Protein AF-A0A2S8FM35-F1 (afdb_monomer_lite)

pLDDT: mean 93.09, std 8.08, range [43.19, 98.69]

Sequence (218 aa):
MQDHDAKIELARHAGMADDYYENGFLGCLRPYSGIREENFHAVVESLLTVGVHIASSPTIDRRIVEPIQRITTTTRRWGVEEDGMLVRNGLITPDDRLKLRLWVRILEDMLLDLLAGIKPHEAIHAYCEYVAQFGFGGNAEFIVPLLSSAIDADDVGDRIQGYCAAIARLGSIASPVSGALMQARNRNWHWYEPPERCAAEILGYIDQALIAINKSDP

Structure (mmCIF, N/CA/C/O backbone):
data_AF-A0A2S8FM35-F1
#
_entry.id   AF-A0A2S8FM35-F1
#
loop_
_atom_site.group_PDB
_atom_site.id
_atom_site.type_symbol
_atom_site.label_atom_id
_atom_site.label_alt_id
_atom_site.label_comp_id
_atom_site.label_asym_id
_atom_site.label_entity_id
_atom_site.label_seq_id
_atom_site.pdbx_PDB_ins_code
_atom_site.Cartn_x
_atom_site.Cartn_y
_atom_site.Cartn_z
_atom_site.occupancy
_atom_site.B_iso_or_equiv
_atom_site.auth_seq_id
_atom_site.auth_comp_id
_atom_site.auth_asym_id
_atom_site.auth_atom_id
_atom_site.pdbx_PDB_model_num
ATOM 1 N N . MET A 1 1 ? 11.816 4.122 8.390 1.00 79.62 1 MET A N 1
ATOM 2 C CA . MET A 1 1 ? 11.342 3.522 9.658 1.00 79.62 1 MET A CA 1
ATOM 3 C C . MET A 1 1 ? 12.115 2.234 9.960 1.00 79.62 1 MET A C 1
ATOM 5 O O . MET A 1 1 ? 12.483 1.552 9.010 1.00 79.62 1 MET A O 1
ATOM 9 N N . GLN A 1 2 ? 12.411 1.907 11.227 1.00 86.19 2 GLN A N 1
ATOM 10 C CA . GLN A 1 2 ? 12.996 0.604 11.610 1.00 86.19 2 GLN A CA 1
ATOM 11 C C . GLN A 1 2 ? 11.897 -0.416 11.976 1.00 86.19 2 GLN A C 1
ATOM 13 O O . GLN A 1 2 ? 10.776 -0.024 12.283 1.00 86.19 2 GLN A O 1
ATOM 18 N N . ASP A 1 3 ? 12.207 -1.721 11.984 1.00 90.06 3 ASP A N 1
ATOM 19 C CA . ASP A 1 3 ? 11.236 -2.798 12.283 1.00 90.06 3 ASP A CA 1
ATOM 20 C C . ASP A 1 3 ? 10.522 -2.619 13.638 1.00 90.06 3 ASP A C 1
ATOM 22 O O . ASP A 1 3 ? 9.309 -2.808 13.734 1.00 90.06 3 ASP A O 1
ATOM 26 N N . HIS A 1 4 ? 11.255 -2.212 14.682 1.00 91.19 4 HIS A N 1
ATOM 27 C CA . HIS A 1 4 ? 10.668 -1.959 16.000 1.00 91.19 4 HIS A CA 1
ATOM 28 C C . HIS A 1 4 ? 9.647 -0.815 15.961 1.00 91.19 4 HIS A C 1
ATOM 30 O O . HIS A 1 4 ? 8.533 -0.974 16.463 1.00 91.19 4 HIS A O 1
ATOM 36 N N . ASP A 1 5 ? 10.006 0.292 15.312 1.00 93.56 5 ASP A N 1
ATOM 37 C CA . ASP A 1 5 ? 9.142 1.465 15.169 1.00 93.56 5 ASP A CA 1
ATOM 38 C C . ASP A 1 5 ? 7.894 1.123 14.347 1.00 93.56 5 ASP A C 1
ATOM 40 O O . ASP A 1 5 ? 6.784 1.477 14.727 1.00 93.56 5 ASP A O 1
ATOM 44 N N . ALA A 1 6 ? 8.044 0.337 13.276 1.00 95.81 6 ALA A N 1
ATOM 45 C CA . ALA A 1 6 ? 6.928 -0.085 12.435 1.00 95.81 6 ALA A CA 1
ATOM 46 C C . ALA A 1 6 ? 5.898 -0.938 13.189 1.00 95.81 6 ALA A C 1
ATOM 48 O O . ALA A 1 6 ? 4.693 -0.774 12.998 1.00 95.81 6 ALA A O 1
ATOM 49 N N . LYS A 1 7 ? 6.340 -1.814 14.100 1.00 95.94 7 LYS A N 1
ATOM 50 C CA . LYS A 1 7 ? 5.426 -2.569 14.977 1.00 95.94 7 LYS A CA 1
ATOM 51 C C . LYS A 1 7 ? 4.641 -1.645 15.908 1.00 95.94 7 LYS A C 1
ATOM 53 O O . LYS A 1 7 ? 3.455 -1.881 16.137 1.00 95.94 7 LYS A O 1
ATOM 58 N N . ILE A 1 8 ? 5.295 -0.612 16.440 1.00 95.88 8 ILE A N 1
ATOM 59 C CA . ILE A 1 8 ? 4.649 0.390 17.296 1.00 95.88 8 ILE A CA 1
ATOM 60 C C . ILE A 1 8 ? 3.618 1.182 16.489 1.00 95.88 8 ILE A C 1
ATOM 62 O O . ILE A 1 8 ? 2.475 1.292 16.927 1.00 95.88 8 ILE A O 1
ATOM 66 N N . GLU A 1 9 ? 3.968 1.660 15.294 1.00 96.56 9 GLU A N 1
ATOM 67 C CA . GLU A 1 9 ? 3.046 2.409 14.431 1.00 96.56 9 GLU A CA 1
ATOM 68 C C . GLU A 1 9 ? 1.814 1.582 14.036 1.00 96.56 9 GLU A C 1
ATOM 70 O O . GLU A 1 9 ? 0.680 2.060 14.154 1.00 96.56 9 GLU A O 1
ATOM 75 N N . LEU A 1 10 ? 1.991 0.301 13.687 1.00 97.06 10 LEU A N 1
ATOM 76 C CA . LEU A 1 10 ? 0.866 -0.612 13.462 1.00 97.06 10 LEU A CA 1
ATOM 77 C C . LEU A 1 10 ? -0.036 -0.721 14.698 1.00 97.06 10 LEU A C 1
ATOM 79 O O . LEU A 1 10 ? -1.261 -0.622 14.586 1.00 97.06 10 LEU A O 1
ATOM 83 N N . ALA A 1 11 ? 0.548 -0.897 15.887 1.00 97.25 11 ALA A N 1
ATOM 84 C CA . ALA A 1 11 ? -0.208 -0.991 17.133 1.00 97.25 11 ALA A CA 1
ATOM 85 C C . ALA A 1 11 ? -0.964 0.311 17.464 1.00 97.25 11 ALA A C 1
ATOM 87 O O . ALA A 1 11 ? -2.114 0.253 17.915 1.00 97.25 11 ALA A O 1
ATOM 88 N N . ARG A 1 12 ? -0.371 1.482 17.196 1.00 96.88 12 ARG A N 1
ATOM 89 C CA . ARG A 1 12 ? -1.023 2.791 17.365 1.00 96.88 12 ARG A CA 1
ATOM 90 C C . ARG A 1 12 ? -2.212 2.951 16.420 1.00 96.88 12 ARG A C 1
ATOM 92 O O . ARG A 1 12 ? -3.296 3.322 16.871 1.00 96.88 12 ARG A O 1
ATOM 99 N N . HIS A 1 13 ? -2.069 2.603 15.140 1.00 97.56 13 HIS A N 1
ATOM 100 C CA . HIS A 1 13 ? -3.175 2.643 14.174 1.00 97.56 13 HIS A CA 1
ATOM 101 C C . HIS A 1 13 ? -4.282 1.617 14.459 1.00 97.56 13 HIS A C 1
ATOM 103 O O . HIS A 1 13 ? -5.449 1.883 14.160 1.00 97.56 13 HIS A O 1
ATOM 109 N N . ALA A 1 14 ? -3.939 0.485 15.078 1.00 97.19 14 ALA A N 1
ATOM 110 C CA . ALA A 1 14 ? -4.881 -0.545 15.507 1.00 97.19 14 ALA A CA 1
ATOM 111 C C . ALA A 1 14 ? -5.596 -0.233 16.840 1.00 97.19 14 ALA A C 1
ATOM 113 O O . ALA A 1 14 ? -6.446 -1.016 17.279 1.00 97.19 14 ALA A O 1
ATOM 114 N N . GLY A 1 15 ? -5.271 0.878 17.515 1.00 94.75 15 GLY A N 1
ATOM 115 C CA . GLY A 1 15 ? -5.832 1.195 18.834 1.00 94.75 15 GLY A CA 1
ATOM 116 C C . GLY A 1 15 ? -5.424 0.186 19.915 1.00 94.75 15 GLY A C 1
ATOM 117 O O . GLY A 1 15 ? -6.230 -0.1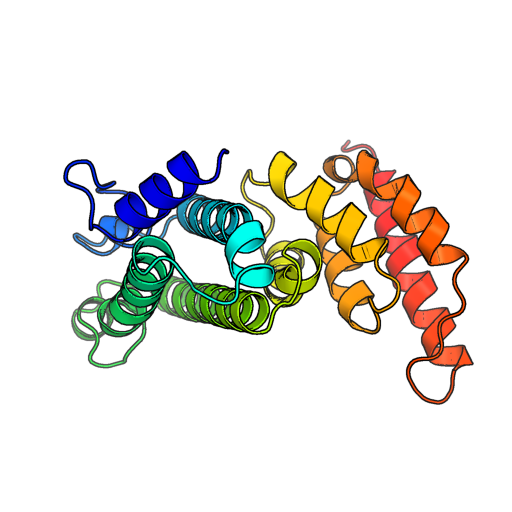60 20.782 1.00 94.75 15 GLY A O 1
ATOM 118 N N . MET A 1 16 ? -4.222 -0.382 19.791 1.00 93.31 16 MET A N 1
ATOM 119 C CA . MET A 1 16 ? -3.655 -1.378 20.707 1.00 93.31 16 MET A CA 1
ATOM 120 C C . MET A 1 16 ? -2.633 -0.792 21.679 1.00 93.31 16 MET A C 1
ATOM 122 O O . MET A 1 16 ? -2.360 -1.419 22.698 1.00 93.31 16 MET A O 1
ATOM 126 N N . ALA A 1 17 ? -2.055 0.361 21.350 1.00 87.06 17 ALA A N 1
ATOM 127 C CA . ALA A 1 17 ? -1.087 1.043 22.193 1.00 87.06 17 ALA A CA 1
ATOM 128 C C . ALA A 1 17 ? -1.782 1.991 23.184 1.00 87.06 17 ALA A C 1
ATOM 130 O O . ALA A 1 17 ? -2.841 2.543 22.877 1.00 87.06 17 ALA A O 1
ATOM 131 N N . ASP A 1 18 ? -1.168 2.208 24.350 1.00 83.19 18 ASP A N 1
ATOM 132 C CA . ASP A 1 18 ? -1.653 3.189 25.334 1.00 83.19 18 ASP A CA 1
ATOM 133 C C . ASP A 1 18 ? -1.631 4.618 24.758 1.00 83.19 18 ASP A C 1
ATOM 135 O O . ASP A 1 18 ? -2.476 5.444 25.092 1.00 83.19 18 ASP A O 1
ATOM 139 N N . ASP A 1 19 ? -0.700 4.884 23.839 1.00 87.81 19 ASP A N 1
ATOM 140 C CA . ASP A 1 19 ? -0.536 6.123 23.080 1.00 87.81 19 ASP A CA 1
ATOM 141 C C . ASP A 1 19 ? -1.068 6.001 21.638 1.00 87.81 19 ASP A C 1
ATOM 143 O O . ASP A 1 19 ? -0.464 6.496 20.684 1.00 87.81 19 ASP A O 1
ATOM 147 N N . TYR A 1 20 ? -2.198 5.309 21.456 1.00 89.62 20 TYR A N 1
ATOM 148 C CA . TYR A 1 20 ? -2.829 5.191 20.142 1.00 89.62 20 TYR A CA 1
ATOM 149 C C . TYR A 1 20 ? -3.220 6.554 19.556 1.00 89.62 20 TYR A C 1
ATOM 151 O O . TYR A 1 20 ? -3.529 7.516 20.261 1.00 89.62 20 TYR A O 1
ATOM 159 N N . TYR A 1 21 ? -3.280 6.621 18.228 1.00 88.38 21 TYR A N 1
ATOM 160 C CA . TYR A 1 21 ? -3.724 7.830 17.551 1.00 88.38 21 TYR A CA 1
ATOM 161 C C . TYR A 1 21 ? -5.249 7.901 17.535 1.00 88.38 21 TYR A C 1
ATOM 163 O O . TYR A 1 21 ? -5.900 7.154 16.801 1.00 88.38 21 TYR A O 1
ATOM 171 N N . GLU A 1 22 ? -5.819 8.867 18.256 1.00 88.31 22 GLU A N 1
ATOM 172 C CA . GLU A 1 22 ? -7.250 9.203 18.163 1.00 88.31 22 GLU A CA 1
ATOM 173 C C . GLU A 1 22 ? -7.668 9.539 16.728 1.00 88.31 22 GLU A C 1
ATOM 175 O O . GLU A 1 22 ? -8.786 9.262 16.319 1.00 88.31 22 GLU A O 1
ATOM 180 N N . ASN A 1 23 ? -6.745 10.081 15.933 1.00 89.56 23 ASN A N 1
ATOM 181 C CA . ASN A 1 23 ? -6.947 10.356 14.514 1.00 89.56 23 ASN A CA 1
ATOM 182 C C . ASN A 1 23 ? -6.237 9.349 13.601 1.00 89.56 23 ASN A C 1
ATOM 184 O O . ASN A 1 23 ? -6.065 9.653 12.427 1.00 89.56 23 ASN A O 1
ATOM 188 N N . GLY A 1 24 ? -5.802 8.191 14.113 1.00 94.25 24 GLY A N 1
ATOM 189 C CA . GLY A 1 24 ? -5.174 7.120 13.330 1.00 94.25 24 GLY A CA 1
ATOM 190 C C . GLY A 1 24 ? -6.180 6.322 12.501 1.00 94.25 24 GLY A C 1
ATOM 191 O O . GLY A 1 24 ? -7.370 6.632 12.503 1.00 94.25 24 GLY A O 1
ATOM 192 N N . PHE A 1 25 ? -5.724 5.256 11.831 1.00 97.50 25 PHE A N 1
ATOM 193 C CA . PHE A 1 25 ? -6.569 4.451 10.944 1.00 97.50 25 PHE A CA 1
ATOM 194 C C . PHE A 1 25 ? -7.879 3.996 11.606 1.00 97.50 25 PHE A C 1
ATOM 196 O O . PHE A 1 25 ? -8.951 4.319 11.103 1.00 97.50 25 PHE A O 1
ATOM 203 N N . LEU A 1 26 ? -7.824 3.313 12.760 1.00 97.25 26 LEU A N 1
ATOM 204 C CA . LEU A 1 26 ? -9.041 2.986 13.517 1.00 97.25 26 LEU A CA 1
ATOM 205 C C . LEU A 1 26 ? -9.538 4.133 14.400 1.00 97.25 26 LEU A C 1
ATOM 207 O O . LEU A 1 26 ? -10.738 4.212 14.657 1.00 97.25 26 LEU A O 1
ATOM 211 N N . GLY A 1 27 ? -8.646 5.015 14.856 1.00 95.44 27 GLY A N 1
ATOM 212 C CA . GLY A 1 27 ? -9.012 6.149 15.708 1.00 95.44 27 GLY A CA 1
ATOM 213 C C . GLY A 1 27 ? -10.053 7.057 15.053 1.00 95.44 27 GLY A C 1
ATOM 214 O O . GLY A 1 27 ? -11.092 7.333 15.647 1.00 95.44 27 GLY A O 1
ATOM 215 N N . CYS A 1 28 ? -9.852 7.406 13.777 1.00 95.25 28 CYS A N 1
ATOM 216 C CA . CYS A 1 28 ? -10.776 8.258 13.020 1.00 95.25 28 CYS A CA 1
ATOM 217 C C . CYS A 1 28 ? -12.158 7.624 12.770 1.00 95.25 28 CYS A C 1
ATOM 219 O O . CYS A 1 28 ? -13.077 8.300 12.306 1.00 95.25 28 CYS A O 1
ATOM 221 N N . LEU A 1 29 ? -12.327 6.334 13.088 1.00 96.12 29 LEU A N 1
ATOM 222 C CA . LEU A 1 29 ? -13.607 5.631 13.029 1.00 96.12 29 LEU A CA 1
ATOM 223 C C . LEU A 1 29 ? -14.379 5.694 14.358 1.00 96.12 29 LEU A C 1
ATOM 225 O O . LEU A 1 29 ? -15.552 5.311 14.384 1.00 96.12 29 LEU A O 1
ATOM 229 N N . ARG A 1 30 ? -13.767 6.155 15.464 1.00 88.75 30 ARG A N 1
ATOM 230 C CA . ARG A 1 30 ? -14.430 6.238 16.775 1.00 88.75 30 ARG A CA 1
ATOM 231 C C . ARG A 1 30 ? -13.866 7.352 17.693 1.00 88.75 30 ARG A C 1
ATOM 233 O O . ARG A 1 30 ? -12.907 7.097 18.416 1.00 88.75 30 ARG A O 1
ATOM 240 N N . PRO A 1 31 ? -14.557 8.508 17.806 1.00 91.44 31 PRO A N 1
ATOM 241 C CA . PRO A 1 31 ? -15.748 8.887 17.040 1.00 91.44 31 PRO A CA 1
ATOM 242 C C . PRO A 1 31 ? -15.417 9.058 15.554 1.00 91.44 31 PRO A C 1
ATOM 244 O O . PRO A 1 31 ? -14.288 9.385 15.203 1.00 91.44 31 PRO A O 1
ATOM 247 N N . TYR A 1 32 ? -16.403 8.833 14.684 1.00 95.94 32 TYR A N 1
ATOM 248 C CA . TYR A 1 32 ? -16.200 9.029 13.251 1.00 95.94 32 TYR A CA 1
ATOM 249 C C . TYR A 1 32 ? -15.925 10.503 12.942 1.00 95.94 32 TYR A C 1
ATOM 251 O O . TYR A 1 32 ? -16.756 11.360 13.246 1.00 95.94 32 TYR A O 1
ATOM 259 N N . SER A 1 33 ? -14.773 10.785 12.335 1.00 93.56 33 SER A N 1
ATOM 260 C CA . SER A 1 33 ? -14.331 12.141 11.978 1.00 93.56 33 SER A CA 1
ATOM 261 C C . SER A 1 33 ? -13.911 12.276 10.509 1.00 93.56 33 SER A C 1
ATOM 263 O O . SER A 1 33 ? -13.303 13.275 10.128 1.00 93.56 33 SER A O 1
ATOM 265 N N . GLY A 1 34 ? -14.277 11.293 9.680 1.00 95.50 34 GLY A N 1
ATOM 266 C CA . GLY A 1 34 ? -13.805 11.159 8.304 1.00 95.50 34 GLY A CA 1
ATOM 267 C C . GLY A 1 34 ? -12.540 10.308 8.223 1.00 95.50 34 GLY A C 1
ATOM 268 O O . GLY A 1 34 ? -11.686 10.341 9.111 1.00 95.50 34 GLY A O 1
ATOM 269 N N . ILE A 1 35 ? -12.422 9.521 7.155 1.00 96.94 35 ILE A N 1
ATOM 270 C CA . ILE A 1 35 ? -11.225 8.709 6.927 1.00 96.94 35 ILE A CA 1
ATOM 271 C C . ILE A 1 35 ? -10.067 9.601 6.477 1.00 96.94 3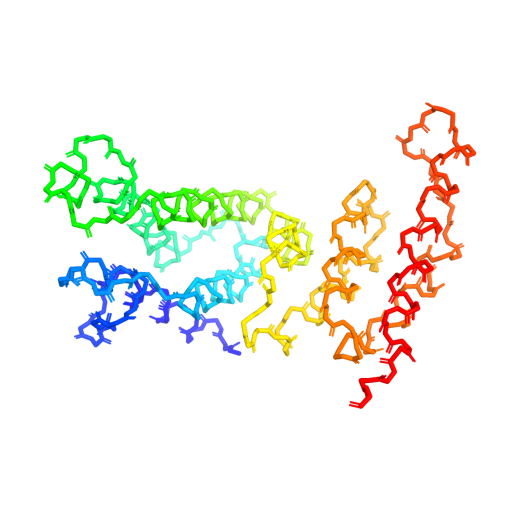5 ILE A C 1
ATOM 273 O O . ILE A 1 35 ? -10.263 10.569 5.743 1.00 96.94 35 ILE A O 1
ATOM 277 N N . ARG A 1 36 ? -8.850 9.267 6.907 1.00 96.00 36 ARG A N 1
ATOM 278 C CA . ARG A 1 36 ? -7.640 10.011 6.541 1.00 96.00 36 ARG A CA 1
ATOM 279 C C . ARG A 1 36 ? -6.707 9.120 5.756 1.00 96.00 36 ARG A C 1
ATOM 281 O O . ARG A 1 36 ? -6.261 8.088 6.253 1.00 96.00 36 ARG A O 1
ATOM 288 N N . GLU A 1 37 ? -6.430 9.532 4.531 1.00 96.44 37 GLU A N 1
ATOM 289 C CA . GLU A 1 37 ? -5.617 8.761 3.602 1.00 96.44 37 GLU A CA 1
ATOM 290 C C . GLU A 1 37 ? -4.158 8.651 4.064 1.00 96.44 37 GLU A C 1
ATOM 292 O O . GLU A 1 37 ? -3.547 7.598 3.891 1.00 96.44 37 GLU A O 1
ATOM 297 N N . GLU A 1 38 ? -3.620 9.665 4.751 1.00 96.38 38 GLU A N 1
ATOM 298 C CA . GLU A 1 38 ? -2.266 9.589 5.322 1.00 96.38 38 GLU A CA 1
ATOM 299 C C . GLU A 1 38 ? -2.092 8.383 6.261 1.00 96.38 38 GLU A C 1
ATOM 301 O O . GLU A 1 38 ? -1.044 7.741 6.255 1.00 96.38 38 GLU A O 1
ATOM 306 N N . ASN A 1 39 ? -3.133 8.016 7.019 1.00 97.19 39 ASN A N 1
ATOM 307 C CA . ASN A 1 39 ? -3.080 6.848 7.899 1.00 97.19 39 ASN A CA 1
ATOM 308 C C . ASN A 1 39 ? -3.044 5.532 7.123 1.00 97.19 39 ASN A C 1
ATOM 310 O O . ASN A 1 39 ? -2.446 4.570 7.590 1.00 97.19 39 ASN A O 1
ATOM 314 N N . PHE A 1 40 ? -3.715 5.452 5.971 1.00 98.31 40 PHE A N 1
ATOM 315 C CA . PHE A 1 40 ? -3.645 4.264 5.122 1.00 98.31 40 PHE A CA 1
ATOM 316 C C . PHE A 1 40 ? -2.219 4.072 4.603 1.00 98.31 40 PHE A C 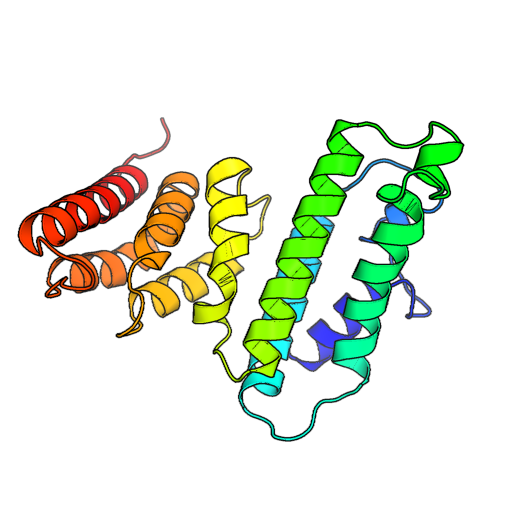1
ATOM 318 O O . PHE A 1 40 ? -1.655 2.987 4.747 1.00 98.31 40 PHE A O 1
ATOM 325 N N . HIS A 1 41 ? -1.616 5.148 4.094 1.00 97.81 41 HIS A N 1
ATOM 326 C CA . HIS A 1 41 ? -0.233 5.153 3.622 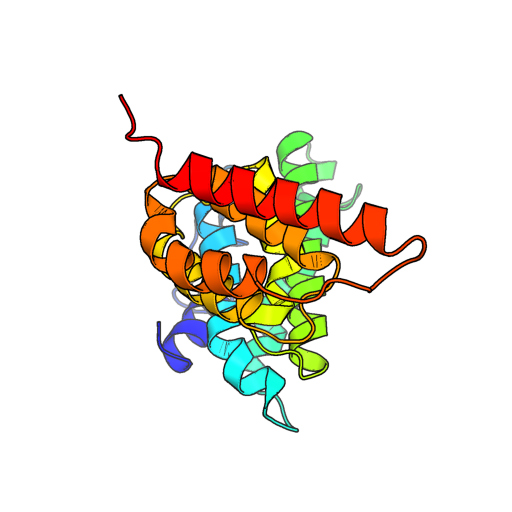1.00 97.81 41 HIS A CA 1
ATOM 327 C C . HIS A 1 41 ? 0.762 4.785 4.728 1.00 97.81 41 HIS A C 1
ATOM 329 O O . HIS A 1 41 ? 1.653 3.973 4.488 1.00 97.81 41 HIS A O 1
ATOM 335 N N . ALA A 1 42 ? 0.567 5.302 5.945 1.00 97.25 42 ALA A N 1
ATOM 336 C CA . ALA A 1 42 ? 1.389 4.959 7.104 1.00 97.25 42 ALA A CA 1
ATOM 337 C C . ALA A 1 42 ? 1.269 3.473 7.489 1.00 97.25 42 ALA A C 1
ATOM 339 O O . ALA A 1 42 ? 2.279 2.811 7.708 1.00 97.25 42 ALA A O 1
ATOM 340 N N . VAL A 1 43 ? 0.055 2.903 7.496 1.00 98.19 43 VAL A N 1
ATOM 341 C CA . VAL A 1 43 ? -0.137 1.463 7.756 1.00 98.19 43 VAL A CA 1
ATOM 342 C C . VAL A 1 43 ? 0.540 0.610 6.679 1.00 98.19 43 VAL A C 1
ATOM 344 O O . VAL A 1 43 ? 1.185 -0.384 7.013 1.00 98.19 43 VAL A O 1
ATOM 347 N N . VAL A 1 44 ? 0.433 1.000 5.404 1.00 98.31 44 VAL A N 1
ATOM 348 C CA . VAL A 1 44 ? 1.129 0.342 4.285 1.00 98.31 44 VAL A CA 1
ATOM 349 C C . VAL A 1 44 ? 2.648 0.395 4.472 1.00 98.31 44 VAL A C 1
ATOM 351 O O . VAL A 1 44 ? 3.316 -0.634 4.346 1.00 98.31 44 VAL A O 1
ATOM 354 N N . GLU A 1 45 ? 3.193 1.561 4.830 1.00 97.56 45 GLU A N 1
ATOM 355 C CA . GLU A 1 45 ? 4.618 1.738 5.120 1.00 97.56 45 GLU A CA 1
ATOM 356 C C . GLU A 1 45 ? 5.080 0.816 6.255 1.00 97.56 45 GLU A C 1
ATOM 358 O O . GLU A 1 45 ? 6.082 0.099 6.130 1.00 97.56 45 GLU A O 1
ATOM 363 N N . SER A 1 46 ? 4.332 0.792 7.361 1.00 97.62 46 SER A N 1
ATOM 364 C CA . SER A 1 46 ? 4.669 -0.031 8.519 1.00 97.62 46 SER A CA 1
ATOM 365 C C . SER A 1 46 ? 4.593 -1.520 8.201 1.00 97.62 46 SER A C 1
ATOM 367 O O . SER A 1 46 ? 5.519 -2.250 8.553 1.00 97.62 46 SER A O 1
ATOM 369 N N . LEU A 1 47 ? 3.552 -1.966 7.487 1.00 98.06 47 LEU A N 1
ATOM 370 C CA . LEU A 1 47 ? 3.392 -3.358 7.058 1.00 98.06 47 LEU A CA 1
ATOM 371 C C . LEU A 1 47 ? 4.563 -3.820 6.186 1.00 98.06 47 LEU A C 1
ATOM 373 O O . LEU A 1 47 ? 5.133 -4.879 6.428 1.00 98.06 47 LEU A O 1
ATOM 377 N N . LEU A 1 48 ? 4.958 -3.028 5.193 1.00 97.44 48 LEU A N 1
ATOM 378 C CA . LEU A 1 48 ? 6.056 -3.388 4.294 1.00 97.44 48 LEU A CA 1
ATOM 379 C C . LEU A 1 48 ? 7.423 -3.341 4.987 1.00 97.44 48 LEU A C 1
ATOM 381 O O . LEU A 1 48 ? 8.286 -4.167 4.688 1.00 97.44 48 LEU A O 1
ATOM 385 N N . THR A 1 49 ? 7.603 -2.436 5.954 1.00 96.81 49 THR A N 1
ATOM 386 C CA . THR A 1 49 ? 8.823 -2.365 6.772 1.00 96.81 49 THR A CA 1
ATOM 387 C C . THR A 1 49 ? 9.018 -3.638 7.597 1.00 96.81 49 THR A C 1
ATOM 389 O O . THR A 1 49 ? 10.094 -4.235 7.555 1.00 96.81 49 THR A O 1
ATOM 392 N N . VAL A 1 50 ? 7.980 -4.108 8.299 1.00 96.69 50 VAL A N 1
ATOM 393 C CA . VAL A 1 50 ? 8.042 -5.396 9.023 1.00 96.69 50 VAL A CA 1
ATOM 394 C C . VAL A 1 50 ? 7.982 -6.597 8.072 1.00 96.69 50 VAL A C 1
ATOM 396 O O . VAL A 1 50 ? 8.447 -7.687 8.407 1.00 96.69 50 VAL A O 1
ATOM 399 N N . GLY A 1 51 ? 7.450 -6.398 6.864 1.00 95.38 51 GLY A N 1
ATOM 400 C CA . GLY A 1 51 ? 7.293 -7.407 5.823 1.00 95.38 51 GLY A CA 1
ATOM 401 C C . GLY A 1 51 ? 8.599 -8.067 5.395 1.00 95.38 51 GLY A C 1
ATOM 402 O O . GLY A 1 51 ? 8.597 -9.252 5.074 1.00 95.38 51 GLY A O 1
ATOM 403 N N . VAL A 1 52 ? 9.732 -7.359 5.481 1.00 92.81 52 VAL A N 1
ATOM 404 C CA . VAL A 1 52 ? 11.068 -7.943 5.244 1.00 92.81 52 VAL A CA 1
ATOM 405 C C . VAL A 1 52 ? 11.304 -9.152 6.157 1.00 92.81 52 VAL A C 1
ATOM 407 O O . VAL A 1 52 ? 11.808 -10.187 5.716 1.00 92.81 52 VAL A O 1
ATOM 410 N N . HIS A 1 53 ? 10.920 -9.036 7.431 1.00 93.12 53 HIS A N 1
ATOM 411 C CA . HIS A 1 53 ? 11.049 -10.120 8.398 1.00 93.12 53 HIS A CA 1
ATOM 412 C C . HIS A 1 53 ? 9.977 -11.196 8.201 1.00 93.12 53 HIS A C 1
ATOM 414 O O . HIS A 1 53 ? 10.304 -12.376 8.285 1.00 93.12 53 HIS A O 1
ATOM 420 N N . ILE A 1 54 ? 8.729 -10.809 7.895 1.00 94.44 54 ILE A N 1
ATOM 421 C CA . ILE A 1 54 ? 7.644 -11.768 7.616 1.00 94.44 54 ILE A CA 1
ATOM 422 C C . ILE A 1 54 ? 8.047 -12.706 6.470 1.00 94.44 54 ILE A C 1
ATOM 424 O O . ILE A 1 54 ? 8.004 -13.919 6.638 1.00 94.44 54 ILE A O 1
ATOM 428 N N . ALA A 1 55 ? 8.500 -12.149 5.344 1.00 94.69 55 ALA A N 1
ATOM 429 C CA . ALA A 1 55 ? 8.773 -12.910 4.127 1.00 94.69 55 ALA A CA 1
ATOM 430 C C . ALA A 1 55 ? 9.983 -13.855 4.232 1.00 94.69 55 ALA A C 1
ATOM 432 O O . ALA A 1 55 ? 10.109 -14.798 3.456 1.00 94.69 55 ALA A O 1
ATOM 433 N N . SER A 1 56 ? 10.897 -13.604 5.173 1.00 93.25 56 SER A N 1
ATOM 434 C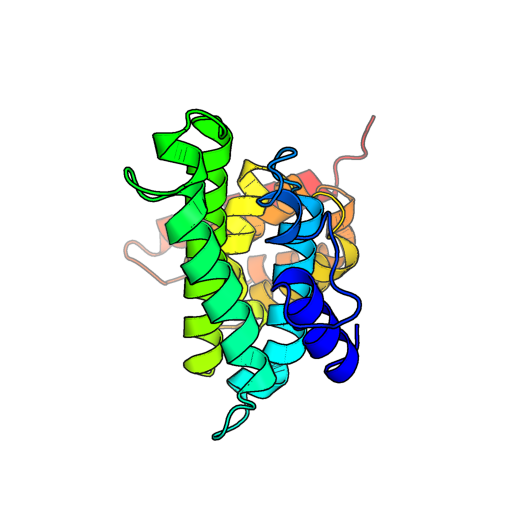 CA . SER A 1 56 ? 12.148 -14.362 5.313 1.00 93.25 56 SER A CA 1
ATOM 435 C C . SER A 1 56 ? 12.171 -15.319 6.507 1.00 93.25 56 SER A C 1
ATOM 437 O O . SER A 1 56 ? 13.102 -16.120 6.626 1.00 93.25 56 SER A O 1
ATOM 439 N N . SER A 1 57 ? 11.175 -15.254 7.394 1.00 92.69 57 SER A N 1
ATOM 440 C CA . SER A 1 57 ? 11.159 -16.007 8.647 1.00 92.69 57 SER A CA 1
ATOM 441 C C . SER A 1 57 ? 10.123 -17.138 8.634 1.00 92.69 57 SER A C 1
ATOM 443 O O . SER A 1 57 ? 8.974 -16.916 8.262 1.00 92.69 57 SER A O 1
ATOM 445 N N . PRO A 1 58 ? 10.465 -18.347 9.122 1.00 89.75 58 PRO A N 1
ATOM 446 C CA . PRO A 1 58 ? 9.502 -19.443 9.271 1.00 89.75 58 PRO A CA 1
ATOM 447 C C . PRO A 1 58 ? 8.515 -19.223 10.429 1.00 89.75 58 PRO A C 1
ATOM 449 O O . PRO A 1 58 ? 7.525 -19.943 10.549 1.00 89.75 58 PRO A O 1
ATOM 452 N N . THR A 1 59 ? 8.799 -18.271 11.321 1.00 92.62 59 THR A N 1
ATOM 453 C CA . THR A 1 59 ? 7.933 -17.894 12.442 1.00 92.62 59 THR A CA 1
ATOM 454 C C . THR A 1 59 ? 7.662 -16.400 12.418 1.00 92.62 59 THR A C 1
ATOM 456 O O . THR A 1 59 ? 8.502 -15.605 11.998 1.00 92.62 59 THR A O 1
ATOM 459 N N . ILE A 1 60 ? 6.478 -16.012 12.887 1.00 91.81 60 ILE A N 1
ATOM 460 C CA . ILE A 1 60 ? 6.010 -14.632 12.785 1.00 91.81 60 ILE A CA 1
ATOM 461 C C . ILE A 1 60 ? 5.644 -14.123 14.168 1.00 91.81 60 ILE A C 1
ATOM 463 O O . ILE A 1 60 ? 4.915 -14.770 14.923 1.00 91.81 60 ILE A O 1
ATOM 467 N N . ASP A 1 61 ? 6.149 -12.936 14.497 1.00 91.19 61 ASP A N 1
ATOM 468 C CA . ASP A 1 61 ? 5.762 -12.236 15.712 1.00 91.19 61 ASP A CA 1
ATOM 469 C C . ASP A 1 61 ? 4.276 -11.864 15.639 1.00 91.19 61 ASP A C 1
ATOM 471 O O . ASP A 1 61 ? 3.850 -11.085 14.782 1.00 91.19 61 ASP A O 1
ATOM 475 N N . ARG A 1 62 ? 3.479 -12.384 16.579 1.00 93.75 62 ARG A N 1
ATOM 476 C CA . ARG A 1 62 ? 2.048 -12.062 16.688 1.00 93.75 62 ARG A CA 1
ATOM 477 C C . ARG A 1 62 ? 1.778 -10.557 16.749 1.00 93.75 62 ARG A C 1
ATOM 479 O O . ARG A 1 62 ? 0.730 -10.123 16.288 1.00 93.75 62 ARG A O 1
ATOM 486 N N . ARG A 1 63 ? 2.727 -9.764 17.266 1.00 92.50 63 ARG A N 1
ATOM 487 C CA . ARG A 1 63 ? 2.631 -8.299 17.361 1.00 92.50 63 ARG A CA 1
ATOM 488 C C . ARG A 1 63 ? 2.655 -7.601 15.999 1.00 92.50 63 ARG A C 1
ATOM 490 O O . ARG A 1 63 ? 2.429 -6.403 15.955 1.00 92.50 63 ARG A O 1
ATOM 497 N N . ILE A 1 64 ? 2.925 -8.326 14.914 1.00 91.38 64 ILE A N 1
ATOM 498 C CA . ILE A 1 64 ? 2.799 -7.833 13.538 1.00 91.38 64 ILE A CA 1
ATOM 499 C C . ILE A 1 64 ? 1.414 -8.168 12.971 1.00 91.38 64 ILE A C 1
ATOM 501 O O . ILE A 1 64 ? 0.721 -7.297 12.451 1.00 91.38 64 ILE A O 1
ATOM 505 N N . VAL A 1 65 ? 0.997 -9.431 13.095 1.00 94.50 65 VAL A N 1
ATOM 506 C CA . VAL A 1 65 ? -0.245 -9.933 12.483 1.00 94.50 65 VAL A CA 1
ATOM 507 C C . VAL A 1 65 ? -1.484 -9.411 13.210 1.00 94.50 65 VAL A C 1
ATOM 509 O O . VAL A 1 65 ? -2.470 -9.052 12.571 1.00 94.50 65 VAL A O 1
ATOM 512 N N . GLU A 1 66 ? -1.445 -9.340 14.542 1.00 96.88 66 GLU A N 1
ATOM 513 C CA . GLU A 1 66 ? -2.588 -8.920 15.356 1.00 96.88 66 GLU A CA 1
ATOM 514 C C . GLU A 1 66 ? -3.045 -7.480 15.044 1.00 96.88 66 GLU A C 1
ATOM 516 O O . GLU A 1 66 ? -4.243 -7.308 14.799 1.00 96.88 66 GLU A O 1
ATOM 521 N N . PRO A 1 67 ? -2.163 -6.458 14.963 1.00 97.50 67 PRO A N 1
ATOM 522 C CA . PRO A 1 67 ? -2.570 -5.117 14.549 1.00 97.50 67 PRO A CA 1
ATOM 523 C C . PRO A 1 67 ? -3.236 -5.058 13.174 1.00 97.50 67 PRO A C 1
ATOM 525 O O . PRO A 1 67 ? -4.285 -4.429 13.046 1.00 97.50 67 PRO A O 1
ATOM 528 N N . ILE A 1 68 ? -2.681 -5.737 12.162 1.00 97.81 68 ILE A N 1
ATOM 529 C CA . ILE A 1 68 ? -3.261 -5.747 10.810 1.00 97.81 68 ILE A CA 1
ATOM 530 C C . ILE A 1 68 ? -4.632 -6.416 10.828 1.00 97.81 68 ILE A C 1
ATOM 532 O O . ILE A 1 68 ? -5.600 -5.839 10.337 1.00 97.81 68 ILE A O 1
ATOM 536 N N . GLN A 1 69 ? -4.747 -7.580 11.472 1.00 97.81 69 GLN A N 1
ATOM 537 C CA . GLN A 1 69 ? -6.022 -8.282 11.591 1.00 97.81 69 GLN A CA 1
ATOM 538 C C . GLN A 1 69 ? -7.066 -7.445 12.336 1.00 97.81 69 GLN A C 1
ATOM 540 O O . GLN A 1 69 ? -8.252 -7.460 11.993 1.00 97.81 69 GLN A O 1
ATOM 545 N N . ARG A 1 70 ? -6.642 -6.702 13.363 1.00 97.69 70 ARG A N 1
ATOM 546 C CA . ARG A 1 70 ? -7.511 -5.794 14.106 1.00 97.69 70 ARG A CA 1
ATOM 547 C C . ARG A 1 70 ? -7.942 -4.614 13.245 1.00 97.69 70 ARG A C 1
ATOM 549 O O . ARG A 1 70 ? -9.132 -4.306 13.265 1.00 97.69 70 ARG A O 1
ATOM 556 N N . ILE A 1 71 ? -7.037 -4.001 12.482 1.00 98.31 71 ILE A N 1
ATOM 557 C CA . ILE A 1 71 ? -7.349 -2.946 11.510 1.00 98.31 71 ILE A CA 1
ATOM 558 C C . ILE A 1 71 ? -8.411 -3.447 10.526 1.00 98.31 71 ILE A C 1
ATOM 560 O O . ILE A 1 71 ? -9.507 -2.894 10.475 1.00 98.31 71 ILE A O 1
ATOM 564 N N . THR A 1 72 ? -8.151 -4.547 9.820 1.00 98.50 72 THR A N 1
ATOM 565 C CA . THR A 1 72 ? -9.034 -5.042 8.753 1.00 98.50 72 THR A CA 1
ATOM 566 C C . THR A 1 72 ? -10.393 -5.491 9.289 1.00 98.50 72 THR A C 1
ATOM 568 O O . THR A 1 72 ? -11.438 -5.049 8.805 1.00 98.50 72 THR A O 1
ATOM 571 N N . THR A 1 73 ? -10.408 -6.294 10.358 1.00 98.00 73 THR A N 1
ATOM 572 C CA . THR A 1 73 ? -11.649 -6.813 10.957 1.00 98.00 73 THR A CA 1
ATOM 573 C C . THR A 1 73 ? -12.493 -5.697 11.571 1.00 98.00 73 THR A C 1
ATOM 575 O O . THR A 1 73 ? -13.716 -5.693 11.425 1.00 98.00 73 THR A O 1
ATOM 578 N N . THR A 1 74 ? -11.870 -4.740 12.263 1.00 97.81 74 THR A N 1
ATOM 579 C CA . THR A 1 74 ? -12.601 -3.640 12.910 1.00 97.81 74 THR A CA 1
ATOM 580 C C . THR A 1 74 ? -13.165 -2.683 11.871 1.00 97.81 74 THR A C 1
ATOM 582 O O . THR A 1 74 ? -14.340 -2.328 11.947 1.00 97.81 74 THR A O 1
ATOM 585 N N . THR A 1 75 ? -12.380 -2.330 10.852 1.00 98.12 75 THR A N 1
ATOM 586 C CA . THR A 1 75 ? -12.854 -1.512 9.734 1.00 98.12 75 THR A CA 1
ATOM 587 C C . THR A 1 75 ? -14.030 -2.163 9.021 1.00 98.12 75 THR A C 1
ATOM 589 O O . THR A 1 75 ? -15.011 -1.472 8.743 1.00 98.12 75 THR A O 1
ATOM 592 N N . ARG A 1 76 ? -14.002 -3.487 8.800 1.00 97.69 76 ARG A N 1
ATOM 593 C CA . ARG A 1 76 ? -15.143 -4.217 8.226 1.00 97.69 76 ARG A CA 1
ATOM 594 C C . ARG A 1 76 ? -16.397 -4.085 9.093 1.00 97.69 76 ARG A C 1
ATOM 596 O O . ARG A 1 76 ? -17.401 -3.545 8.627 1.00 97.69 76 ARG A O 1
ATOM 603 N N . ARG A 1 77 ? -16.290 -4.472 10.367 1.00 97.19 77 ARG A N 1
ATOM 604 C CA . ARG A 1 77 ? -17.396 -4.479 11.343 1.00 97.19 77 ARG A CA 1
ATOM 605 C C . ARG A 1 77 ? -17.957 -3.102 11.670 1.00 97.19 77 ARG A C 1
ATOM 607 O O . ARG A 1 77 ? -19.073 -2.989 12.169 1.00 97.19 77 ARG A O 1
ATOM 614 N N . TRP A 1 78 ? -17.174 -2.042 11.506 1.00 97.19 78 TRP A N 1
ATOM 615 C CA . TRP A 1 78 ? -17.626 -0.690 11.822 1.00 97.19 78 TRP A CA 1
ATOM 616 C C . TRP A 1 78 ? -18.071 0.062 10.576 1.00 97.19 78 TRP A C 1
ATOM 618 O O . TRP A 1 78 ? -19.159 0.628 10.590 1.00 97.19 78 TRP A O 1
ATOM 628 N N . GLY A 1 79 ? -17.256 0.081 9.522 1.00 96.88 79 GLY A N 1
ATOM 629 C CA . GLY A 1 79 ? -17.420 0.985 8.382 1.00 96.88 79 GLY A CA 1
ATOM 630 C C . GLY A 1 79 ? -17.824 0.337 7.058 1.00 96.88 79 GLY A C 1
ATOM 631 O O . GLY A 1 79 ? -18.197 1.074 6.151 1.00 96.88 79 GLY A O 1
ATOM 632 N N . VAL A 1 80 ? -17.760 -0.995 6.907 1.00 97.69 80 VAL A N 1
ATOM 633 C CA . VAL A 1 80 ? -17.970 -1.651 5.597 1.00 97.69 80 VAL A CA 1
ATOM 634 C C . VAL A 1 80 ? -19.205 -2.545 5.544 1.00 97.69 80 VAL A C 1
ATOM 636 O O . VAL A 1 80 ? -19.895 -2.528 4.523 1.00 97.69 80 VAL A O 1
ATOM 639 N N . GLU A 1 81 ? -19.477 -3.340 6.573 1.00 97.62 81 GLU A N 1
ATOM 640 C CA . GLU A 1 81 ? -20.636 -4.245 6.626 1.00 97.62 81 GLU A CA 1
ATOM 641 C C . GLU A 1 81 ? -21.951 -3.457 6.749 1.00 97.62 81 GLU A C 1
ATOM 643 O O . GLU A 1 81 ? -21.969 -2.370 7.322 1.00 97.62 81 GLU A O 1
ATOM 648 N N . GLU A 1 82 ? -23.050 -3.970 6.180 1.00 96.25 82 GLU A N 1
ATOM 649 C CA . GLU A 1 82 ? -24.353 -3.267 6.185 1.00 96.25 82 GLU A CA 1
ATOM 650 C C . GLU A 1 82 ? -24.888 -3.036 7.606 1.00 96.25 82 GLU A C 1
ATOM 652 O O . GLU A 1 82 ? -25.457 -1.989 7.908 1.00 96.25 82 GLU A O 1
ATOM 657 N N . ASP A 1 83 ? -24.670 -3.998 8.500 1.00 96.31 83 ASP A N 1
ATOM 658 C CA . ASP A 1 83 ? -25.005 -3.920 9.921 1.00 96.31 83 ASP A CA 1
ATOM 659 C C . ASP A 1 83 ? -23.885 -3.287 10.765 1.00 96.31 83 ASP A C 1
ATOM 661 O O . ASP A 1 83 ? -24.005 -3.180 11.991 1.00 96.31 83 ASP A O 1
ATOM 665 N N . GLY A 1 84 ? -22.814 -2.820 10.118 1.00 96.06 84 GLY A N 1
ATOM 666 C CA . GLY A 1 84 ? -21.683 -2.194 10.772 1.00 96.06 84 GLY A CA 1
ATOM 667 C C . GLY A 1 84 ? -22.073 -0.898 11.476 1.00 96.06 84 GLY A C 1
ATOM 668 O O . GLY A 1 84 ? -22.933 -0.143 11.021 1.00 96.06 84 GLY A O 1
ATOM 669 N N . MET A 1 85 ? -21.437 -0.625 12.618 1.00 95.56 85 MET A N 1
ATOM 670 C CA . MET A 1 85 ? -21.827 0.471 13.516 1.00 95.56 85 MET A CA 1
ATOM 671 C C . MET A 1 85 ? -21.949 1.838 12.820 1.00 95.56 85 MET A C 1
ATOM 673 O O . MET A 1 85 ? -22.891 2.567 13.116 1.00 95.56 85 MET A O 1
ATOM 677 N N . LEU A 1 86 ? -21.025 2.207 11.933 1.00 97.50 86 LEU A N 1
ATOM 678 C CA . LEU A 1 86 ? -21.055 3.493 11.229 1.00 97.50 86 LEU A CA 1
ATOM 679 C C . LEU A 1 86 ? -22.095 3.504 10.109 1.00 97.50 86 LEU A C 1
ATOM 681 O O . LEU A 1 86 ? -22.755 4.521 9.904 1.00 97.50 86 LEU A O 1
ATOM 685 N N . VAL A 1 87 ? -22.265 2.373 9.421 1.00 97.12 87 VAL A N 1
ATOM 686 C CA . VAL A 1 87 ? -23.201 2.223 8.299 1.00 97.12 87 VAL A CA 1
ATOM 687 C C . VAL A 1 87 ? -24.642 2.276 8.798 1.00 97.12 87 VAL A C 1
ATOM 689 O O . VAL A 1 87 ? -25.407 3.140 8.376 1.00 97.12 87 VAL A O 1
ATOM 692 N N . ARG A 1 88 ? -24.997 1.439 9.782 1.00 96.88 88 ARG A N 1
ATOM 693 C CA . ARG A 1 88 ? -26.365 1.361 10.323 1.00 96.88 88 ARG A CA 1
ATOM 694 C C . ARG A 1 88 ? -26.847 2.651 10.993 1.00 96.88 88 ARG A C 1
ATOM 696 O O . ARG A 1 88 ? -28.046 2.852 11.133 1.00 96.88 88 ARG A O 1
ATOM 703 N N . ASN A 1 89 ? -25.917 3.496 11.444 1.00 96.62 89 ASN A N 1
ATOM 704 C CA . ASN A 1 89 ? -26.220 4.789 12.061 1.00 96.62 89 ASN A CA 1
ATOM 705 C C . ASN A 1 89 ? -26.110 5.966 11.072 1.00 96.62 89 ASN A C 1
ATOM 707 O O . ASN A 1 89 ? -26.257 7.109 11.492 1.00 96.62 89 ASN A O 1
ATOM 711 N N . GLY A 1 90 ? -25.833 5.716 9.786 1.00 96.50 90 GLY A N 1
ATOM 712 C CA . GLY A 1 90 ? -25.715 6.766 8.770 1.00 96.50 90 GLY A CA 1
ATOM 713 C C . GLY A 1 90 ? -24.566 7.750 9.016 1.00 96.50 90 GLY A C 1
ATOM 714 O O . GLY A 1 90 ? -24.665 8.907 8.619 1.00 96.50 90 GLY A O 1
ATOM 715 N N . LEU A 1 91 ? -23.504 7.318 9.707 1.00 97.62 91 LEU A N 1
ATOM 716 C CA . LEU A 1 91 ? -22.372 8.175 10.077 1.00 97.62 91 LEU A CA 1
ATOM 717 C C . LEU A 1 91 ? -21.311 8.261 8.976 1.00 97.62 91 LEU A C 1
ATOM 719 O O . LEU A 1 91 ? -20.656 9.288 8.849 1.00 97.62 91 LEU A O 1
ATOM 723 N N . ILE A 1 92 ? -21.132 7.191 8.198 1.00 97.94 92 ILE A N 1
ATOM 724 C CA . ILE A 1 92 ? -20.118 7.097 7.141 1.00 97.94 92 ILE A CA 1
ATOM 725 C C . ILE A 1 92 ? -20.727 7.343 5.758 1.00 97.94 92 ILE A C 1
ATOM 727 O O . ILE A 1 92 ? -21.849 6.918 5.477 1.00 97.94 92 ILE A O 1
ATOM 731 N N . THR A 1 93 ? -19.976 8.006 4.878 1.00 97.19 93 THR A N 1
ATOM 732 C CA . THR A 1 93 ? -20.410 8.251 3.498 1.00 97.19 93 THR A CA 1
ATOM 733 C C . THR A 1 93 ? -20.252 6.994 2.625 1.00 97.19 93 THR A C 1
ATOM 735 O O . THR A 1 93 ? -19.407 6.140 2.916 1.00 97.19 93 THR A O 1
ATOM 738 N N . PRO A 1 94 ? -21.024 6.849 1.529 1.00 97.06 94 PRO A N 1
ATOM 739 C CA . PRO A 1 94 ? -20.826 5.756 0.575 1.00 97.06 94 PRO A CA 1
ATOM 740 C C . PRO A 1 94 ? -19.407 5.714 -0.013 1.00 97.06 94 PRO A C 1
ATOM 742 O O . PRO A 1 94 ? -18.846 4.629 -0.162 1.00 97.06 94 PRO A O 1
ATOM 745 N N . ASP A 1 95 ? -18.811 6.876 -0.287 1.00 97.31 95 ASP A N 1
ATOM 746 C CA . ASP A 1 95 ? -17.461 6.981 -0.849 1.00 97.31 95 ASP A CA 1
ATOM 747 C C . ASP A 1 95 ? -16.394 6.531 0.154 1.00 97.31 95 ASP A C 1
ATOM 749 O O . ASP A 1 95 ? -15.520 5.731 -0.190 1.00 97.31 95 ASP A O 1
ATOM 753 N N . ASP A 1 96 ? -16.499 6.960 1.416 1.00 98.00 96 ASP A N 1
ATOM 754 C CA . ASP A 1 96 ? -15.585 6.520 2.475 1.00 98.00 96 ASP A CA 1
ATOM 755 C C . ASP A 1 96 ? -15.724 5.017 2.730 1.00 98.00 96 ASP A C 1
ATOM 757 O O . ASP A 1 96 ? -14.730 4.312 2.894 1.00 98.00 96 ASP A O 1
ATOM 761 N N . ARG A 1 97 ? -16.950 4.484 2.679 1.00 97.88 97 ARG A N 1
ATOM 762 C CA . ARG A 1 97 ? -17.216 3.043 2.788 1.00 97.88 97 ARG A CA 1
ATOM 763 C C . ARG A 1 97 ? -16.555 2.246 1.659 1.00 97.88 97 ARG A C 1
ATOM 765 O O . ARG A 1 97 ? -15.990 1.179 1.913 1.00 97.88 97 ARG A O 1
ATOM 772 N N . LEU A 1 98 ? -16.615 2.741 0.421 1.00 97.81 98 LEU A N 1
ATOM 773 C CA . LEU A 1 98 ? -15.944 2.120 -0.726 1.00 97.81 98 LEU A CA 1
ATOM 774 C C . LEU A 1 98 ? -14.419 2.185 -0.587 1.00 97.81 98 LEU A C 1
ATOM 776 O O . LEU A 1 98 ? -13.754 1.170 -0.802 1.00 97.81 98 LEU A O 1
ATOM 780 N N . LYS A 1 99 ? -13.871 3.329 -0.162 1.00 98.06 99 LYS A N 1
ATOM 781 C CA . LYS A 1 99 ? -12.433 3.492 0.097 1.00 98.06 99 LYS A CA 1
ATOM 782 C C . LYS A 1 99 ? -11.936 2.574 1.210 1.00 98.06 99 LYS A C 1
ATOM 784 O O . LYS A 1 99 ? -10.953 1.874 1.006 1.00 98.06 99 LYS A O 1
ATOM 789 N N . LEU A 1 100 ? -12.644 2.482 2.339 1.00 98.44 100 LEU A N 1
ATOM 790 C CA . LEU A 1 100 ? -12.293 1.557 3.423 1.00 98.44 100 LEU A CA 1
ATOM 791 C C . LEU A 1 100 ? -12.278 0.103 2.948 1.00 98.44 100 LEU A C 1
ATOM 793 O O . LEU A 1 100 ? -11.374 -0.647 3.303 1.00 98.44 100 LEU A O 1
ATOM 797 N N . ARG A 1 101 ? -13.251 -0.303 2.121 1.00 98.50 101 ARG A N 1
ATOM 798 C CA . ARG A 1 101 ? -13.274 -1.650 1.534 1.00 98.50 101 ARG A CA 1
ATOM 799 C C . ARG A 1 101 ? -12.041 -1.909 0.667 1.00 98.50 101 ARG A C 1
ATOM 801 O O . ARG A 1 101 ? -11.477 -2.998 0.745 1.00 98.50 101 ARG A O 1
ATOM 808 N N . LEU A 1 102 ? -11.640 -0.927 -0.138 1.00 98.56 102 LEU A N 1
ATOM 809 C CA . LEU A 1 102 ? -10.445 -1.012 -0.973 1.00 98.56 102 LEU A CA 1
ATOM 810 C C . LEU A 1 102 ? -9.169 -1.095 -0.125 1.00 98.56 102 LEU A C 1
ATOM 812 O O . LEU A 1 102 ? -8.373 -2.006 -0.328 1.00 98.56 102 LEU A O 1
ATOM 816 N N . TRP A 1 103 ? -9.002 -0.210 0.860 1.00 98.69 103 TRP A N 1
ATOM 817 C CA . TRP A 1 103 ? -7.842 -0.212 1.757 1.00 98.69 103 TRP A CA 1
ATOM 818 C C . TRP A 1 103 ? -7.704 -1.529 2.519 1.00 98.69 103 TRP A C 1
ATOM 820 O O . TRP A 1 103 ? -6.613 -2.082 2.587 1.00 98.69 103 TRP A O 1
ATOM 830 N N . VAL A 1 104 ? -8.810 -2.068 3.044 1.00 98.69 104 VAL A N 1
ATOM 831 C CA . VAL A 1 104 ? -8.807 -3.367 3.731 1.00 98.69 104 VAL A CA 1
ATOM 832 C C . VAL A 1 104 ? -8.338 -4.482 2.804 1.00 98.69 104 VAL A C 1
ATOM 834 O O . VAL A 1 104 ? -7.477 -5.257 3.203 1.00 98.69 104 VAL A O 1
ATOM 837 N N . ARG A 1 105 ? -8.858 -4.539 1.572 1.00 98.62 105 ARG A N 1
ATOM 838 C CA . ARG A 1 105 ? -8.424 -5.534 0.588 1.00 98.62 105 ARG A CA 1
ATOM 839 C C . ARG A 1 105 ? -6.923 -5.428 0.309 1.00 98.62 105 ARG A C 1
ATOM 841 O O . ARG A 1 105 ? -6.244 -6.439 0.355 1.00 98.62 105 ARG A O 1
ATOM 848 N N . ILE A 1 106 ? -6.410 -4.219 0.071 1.00 98.62 106 ILE A N 1
ATOM 849 C CA . ILE A 1 106 ? -4.980 -4.003 -0.203 1.00 98.62 106 ILE A CA 1
ATOM 850 C C . ILE A 1 106 ? -4.122 -4.502 0.967 1.00 98.62 106 ILE A C 1
ATOM 852 O O . ILE A 1 106 ? -3.154 -5.220 0.748 1.00 98.62 106 ILE A O 1
ATOM 856 N N . LEU A 1 107 ? -4.490 -4.169 2.208 1.00 98.69 107 LEU A N 1
ATOM 857 C CA . LEU A 1 107 ? -3.753 -4.617 3.394 1.00 98.69 107 LEU A CA 1
ATOM 858 C C . LEU A 1 107 ? -3.784 -6.143 3.569 1.00 98.69 107 LEU A C 1
ATOM 860 O O . LEU A 1 107 ? -2.784 -6.728 3.978 1.00 98.69 107 LEU A O 1
ATOM 864 N N . GLU A 1 108 ? -4.919 -6.781 3.279 1.00 98.25 108 GLU A N 1
ATOM 865 C CA . GLU A 1 108 ? -5.072 -8.240 3.340 1.00 98.25 108 GLU A CA 1
ATOM 866 C C . GLU A 1 108 ? -4.249 -8.942 2.250 1.00 98.25 108 GLU A C 1
ATOM 868 O O . GLU A 1 108 ? -3.520 -9.879 2.573 1.00 98.25 108 GLU A O 1
ATOM 873 N N . ASP A 1 109 ? -4.316 -8.461 1.004 1.00 97.88 109 ASP A N 1
ATOM 874 C CA . ASP A 1 109 ? -3.561 -9.000 -0.134 1.00 97.88 109 ASP A CA 1
ATOM 875 C C . ASP A 1 109 ? -2.047 -8.890 0.137 1.00 97.88 109 ASP A C 1
ATOM 877 O O . ASP A 1 109 ? -1.320 -9.880 0.069 1.00 97.88 109 ASP A O 1
ATOM 881 N N . MET A 1 110 ? -1.581 -7.716 0.577 1.00 98.12 110 MET A N 1
ATOM 882 C CA . MET A 1 110 ? -0.176 -7.492 0.931 1.00 98.12 110 MET A CA 1
ATOM 883 C C . MET A 1 110 ? 0.294 -8.377 2.087 1.00 98.12 110 MET A C 1
ATOM 885 O O . MET A 1 110 ? 1.391 -8.931 2.037 1.00 98.12 110 MET A O 1
ATOM 889 N N . LEU A 1 111 ? -0.504 -8.501 3.155 1.00 97.69 111 LEU A N 1
ATOM 890 C CA . LEU A 1 111 ? -0.150 -9.374 4.270 1.00 97.69 111 LEU A CA 1
ATOM 891 C C . LEU A 1 111 ? -0.050 -10.827 3.794 1.00 97.69 111 LEU A C 1
ATOM 893 O O . LEU A 1 111 ? 0.897 -11.511 4.169 1.00 97.69 111 LEU A O 1
ATOM 897 N N . LEU A 1 112 ? -0.993 -11.293 2.975 1.00 97.12 112 LEU A N 1
ATOM 898 C CA . LEU A 1 112 ? -0.992 -12.657 2.455 1.00 97.12 112 LEU A CA 1
ATOM 899 C C . LEU A 1 112 ? 0.247 -12.944 1.596 1.00 97.12 112 LEU A C 1
ATOM 901 O O . LEU A 1 112 ? 0.883 -13.978 1.797 1.00 97.12 112 LEU A O 1
ATOM 905 N N . ASP A 1 113 ? 0.626 -12.023 0.712 1.00 96.88 113 ASP A N 1
ATOM 906 C CA . ASP A 1 113 ? 1.842 -12.134 -0.099 1.00 96.88 113 ASP A CA 1
ATOM 907 C C . ASP A 1 113 ? 3.092 -12.235 0.786 1.00 96.88 113 ASP A C 1
ATOM 909 O O . ASP A 1 113 ? 3.905 -13.151 0.636 1.00 96.88 113 ASP A O 1
ATOM 913 N N . LEU A 1 114 ? 3.219 -11.348 1.778 1.00 97.31 114 LEU A N 1
ATOM 914 C CA . LEU A 1 114 ? 4.337 -11.375 2.724 1.00 97.31 114 LEU A CA 1
ATOM 915 C C . LEU A 1 114 ? 4.388 -12.698 3.506 1.00 97.31 114 LEU A C 1
ATOM 917 O O . LEU A 1 114 ? 5.466 -13.260 3.692 1.00 97.31 114 LEU A O 1
ATOM 921 N N . LEU A 1 115 ? 3.237 -13.229 3.933 1.00 96.38 115 LEU A N 1
ATOM 922 C CA . LEU A 1 115 ? 3.130 -14.536 4.596 1.00 96.38 115 LEU A CA 1
ATOM 923 C C . LEU A 1 115 ? 3.531 -15.701 3.681 1.00 96.38 115 LEU A C 1
ATOM 925 O O . LEU A 1 115 ? 4.034 -16.713 4.168 1.00 96.38 115 LEU A O 1
ATOM 929 N N . ALA A 1 116 ? 3.318 -15.567 2.372 1.00 95.75 116 ALA A N 1
ATOM 930 C CA . ALA A 1 116 ? 3.721 -16.545 1.366 1.00 95.75 116 ALA A CA 1
ATOM 931 C C . ALA A 1 116 ? 5.221 -16.477 1.016 1.00 95.75 116 ALA A C 1
ATOM 933 O O . ALA A 1 116 ? 5.692 -17.257 0.188 1.00 95.75 116 ALA A O 1
ATOM 934 N N . GLY A 1 117 ? 5.981 -15.577 1.648 1.00 95.50 117 GLY A N 1
ATOM 935 C CA . GLY A 1 117 ? 7.407 -15.389 1.390 1.00 95.50 117 GLY A CA 1
ATOM 936 C C . GLY A 1 117 ? 7.710 -14.443 0.226 1.00 95.50 117 GLY A C 1
ATOM 937 O O . GLY A 1 117 ? 8.867 -14.339 -0.184 1.00 95.50 117 GLY A O 1
ATOM 938 N N . ILE A 1 118 ? 6.701 -13.745 -0.304 1.00 95.25 118 ILE A N 1
ATOM 939 C CA . ILE A 1 118 ? 6.889 -12.731 -1.344 1.00 95.25 118 ILE A CA 1
ATOM 940 C C . ILE A 1 118 ? 7.590 -11.519 -0.736 1.00 95.25 118 ILE A C 1
ATOM 942 O O . ILE A 1 118 ? 7.263 -11.063 0.363 1.00 95.25 118 ILE A O 1
ATOM 946 N N . LYS A 1 119 ? 8.587 -10.985 -1.444 1.00 95.69 119 LYS A N 1
ATOM 947 C CA . LYS A 1 119 ? 9.371 -9.854 -0.941 1.00 95.69 119 LYS A CA 1
ATOM 948 C C . LYS A 1 119 ? 8.522 -8.580 -0.911 1.00 95.69 119 LYS A C 1
ATOM 950 O O . LYS A 1 119 ? 7.670 -8.396 -1.778 1.00 95.69 119 LYS A O 1
ATOM 955 N N . PRO A 1 120 ? 8.813 -7.623 -0.010 1.00 96.31 120 PRO A N 1
ATOM 956 C CA . PRO A 1 120 ? 8.035 -6.388 0.093 1.00 96.31 120 PRO A CA 1
ATOM 957 C C . PRO A 1 120 ? 7.849 -5.627 -1.222 1.00 96.31 120 PRO A C 1
ATOM 959 O O . PRO A 1 120 ? 6.749 -5.164 -1.484 1.00 96.31 120 PRO A O 1
ATOM 962 N N . HIS A 1 121 ? 8.874 -5.531 -2.075 1.00 95.56 121 HIS A N 1
ATOM 963 C CA . HIS A 1 121 ? 8.753 -4.843 -3.367 1.00 95.56 121 HIS A CA 1
ATOM 964 C C . HIS A 1 121 ? 7.899 -5.600 -4.394 1.00 95.56 121 HIS A C 1
ATOM 966 O O . HIS A 1 121 ? 7.387 -4.989 -5.319 1.00 95.56 121 HIS A O 1
ATOM 972 N N . GLU A 1 122 ? 7.711 -6.909 -4.245 1.00 94.12 122 GLU A N 1
ATOM 973 C CA . GLU A 1 122 ? 6.843 -7.713 -5.113 1.00 94.12 122 GLU A CA 1
ATOM 974 C C . GLU A 1 122 ? 5.384 -7.719 -4.612 1.00 94.12 122 GLU A C 1
ATOM 976 O O . GLU A 1 122 ? 4.466 -7.906 -5.410 1.00 94.12 122 GLU A O 1
ATOM 981 N N . ALA A 1 123 ? 5.170 -7.457 -3.315 1.00 96.31 123 ALA A N 1
ATOM 982 C CA . ALA A 1 123 ? 3.861 -7.426 -2.654 1.00 96.31 123 ALA A CA 1
ATOM 983 C C . ALA A 1 123 ? 3.094 -6.096 -2.832 1.00 96.31 123 ALA A C 1
ATOM 985 O O . ALA A 1 123 ? 1.979 -5.946 -2.345 1.00 96.31 123 ALA A O 1
ATOM 986 N N . I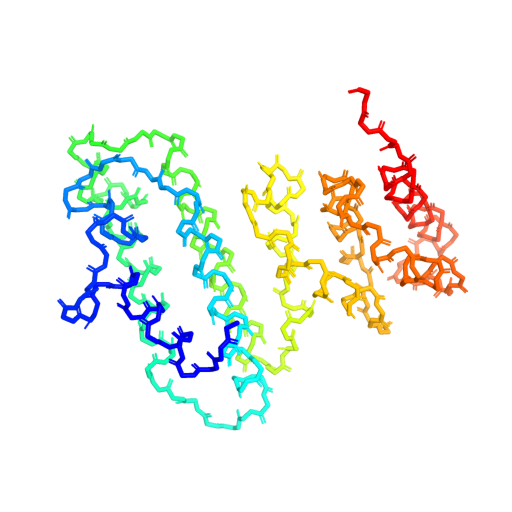LE A 1 124 ? 3.661 -5.090 -3.510 1.00 96.75 124 ILE A N 1
ATOM 987 C CA . ILE A 1 124 ? 3.047 -3.750 -3.628 1.00 96.75 124 ILE A CA 1
ATOM 988 C C . ILE A 1 124 ? 2.028 -3.612 -4.767 1.00 96.75 124 ILE A C 1
ATOM 990 O O . ILE A 1 124 ? 1.586 -2.496 -5.034 1.00 96.75 124 ILE A O 1
ATOM 994 N N . HIS A 1 125 ? 1.665 -4.683 -5.474 1.00 94.94 125 HIS A N 1
ATOM 995 C CA . HIS A 1 125 ? 0.874 -4.592 -6.708 1.00 94.94 125 HIS A CA 1
ATOM 996 C C . HIS A 1 125 ? -0.463 -3.853 -6.528 1.00 94.94 125 HIS A C 1
ATOM 998 O O . HIS A 1 125 ? -0.670 -2.812 -7.153 1.00 94.94 125 HIS A O 1
ATOM 1004 N N . ALA A 1 126 ? -1.317 -4.310 -5.606 1.00 96.19 126 ALA A N 1
ATOM 1005 C CA . ALA A 1 126 ? -2.613 -3.677 -5.342 1.00 96.19 126 ALA A CA 1
ATOM 1006 C C . ALA A 1 126 ? -2.471 -2.232 -4.816 1.00 96.19 126 ALA A C 1
ATOM 1008 O O . ALA A 1 126 ? -3.287 -1.356 -5.111 1.00 96.19 126 ALA A O 1
ATOM 1009 N N . TYR A 1 127 ? -1.400 -1.952 -4.068 1.00 98.00 127 TYR A N 1
ATOM 1010 C CA . TYR A 1 127 ? -1.091 -0.598 -3.613 1.00 98.00 127 TYR A CA 1
ATOM 1011 C C . TYR A 1 127 ? -0.618 0.312 -4.760 1.00 98.00 127 TYR A C 1
ATOM 1013 O O . TYR A 1 127 ? -0.969 1.488 -4.797 1.00 98.00 127 TYR A O 1
ATOM 1021 N N . CYS A 1 128 ? 0.108 -0.213 -5.747 1.00 97.81 128 CYS A N 1
ATOM 1022 C CA . CYS A 1 128 ? 0.490 0.549 -6.936 1.00 97.81 128 CYS A CA 1
ATOM 1023 C C . CYS A 1 128 ? -0.721 0.895 -7.805 1.00 97.81 128 CYS A C 1
ATOM 1025 O O . CYS A 1 128 ? -0.812 2.021 -8.289 1.00 97.81 128 CYS A O 1
ATOM 1027 N N . GLU A 1 129 ? -1.683 -0.019 -7.953 1.00 96.56 129 GLU A N 1
ATOM 1028 C CA . GLU A 1 129 ? -2.958 0.287 -8.616 1.00 96.56 129 GLU A CA 1
ATOM 1029 C C . GLU A 1 129 ? -3.714 1.406 -7.888 1.00 96.56 129 GLU A C 1
ATOM 1031 O O . GLU A 1 129 ? -4.197 2.351 -8.521 1.00 96.56 129 GLU A O 1
ATOM 1036 N N . TYR A 1 130 ? -3.746 1.354 -6.551 1.00 97.69 130 TYR A N 1
ATOM 1037 C CA . TYR A 1 130 ? -4.297 2.432 -5.734 1.00 97.69 130 TYR A CA 1
ATOM 1038 C C . TYR A 1 130 ? -3.586 3.760 -6.002 1.00 97.69 130 TYR A C 1
ATOM 1040 O O . TYR A 1 130 ? -4.244 4.760 -6.290 1.00 97.69 130 TYR A O 1
ATOM 1048 N N . VAL A 1 131 ? -2.251 3.780 -5.962 1.00 97.50 131 VAL A N 1
ATOM 1049 C CA . VAL A 1 131 ? -1.466 4.997 -6.200 1.00 97.50 131 VAL A CA 1
ATOM 1050 C C . VAL A 1 131 ? -1.713 5.537 -7.601 1.00 97.50 131 VAL A C 1
ATOM 1052 O O . VAL A 1 131 ? -1.942 6.734 -7.751 1.00 97.50 131 VAL A O 1
ATOM 1055 N N . ALA A 1 132 ? -1.756 4.684 -8.623 1.00 96.81 132 ALA A N 1
ATOM 1056 C CA . ALA A 1 132 ? -2.067 5.095 -9.987 1.00 96.81 132 ALA A CA 1
ATOM 1057 C C . ALA A 1 132 ? -3.426 5.812 -10.080 1.00 96.81 132 ALA A C 1
ATOM 1059 O O . ALA A 1 132 ? -3.554 6.818 -10.788 1.00 96.81 132 ALA A O 1
ATOM 1060 N N . GLN A 1 133 ? -4.432 5.339 -9.340 1.00 96.31 133 GLN A N 1
ATOM 1061 C CA . GLN A 1 133 ? -5.792 5.871 -9.380 1.00 96.31 133 GLN A CA 1
ATOM 1062 C C . GLN A 1 133 ? -6.000 7.106 -8.488 1.00 96.31 133 GLN A C 1
ATOM 1064 O O . GLN A 1 133 ? -6.615 8.080 -8.934 1.00 96.31 133 GLN A O 1
ATOM 1069 N N . PHE A 1 134 ? -5.491 7.086 -7.259 1.00 95.56 134 PHE A N 1
ATOM 1070 C CA . PHE A 1 134 ? -5.827 8.060 -6.214 1.00 95.56 134 PHE A CA 1
ATOM 1071 C C . PHE A 1 134 ? -4.656 8.957 -5.800 1.00 95.56 134 PHE A C 1
ATOM 1073 O O . PHE A 1 134 ? -4.884 10.041 -5.272 1.00 95.56 134 PHE A O 1
ATOM 1080 N N . GLY A 1 135 ? -3.419 8.572 -6.119 1.00 93.50 135 GLY A N 1
ATOM 1081 C CA . GLY A 1 135 ? -2.208 9.278 -5.708 1.00 93.50 135 GLY A CA 1
ATOM 1082 C C . GLY A 1 135 ? -1.522 8.641 -4.499 1.00 93.50 135 GLY A C 1
ATOM 1083 O O . GLY A 1 135 ? -1.955 7.627 -3.959 1.00 93.50 135 GLY A O 1
ATOM 1084 N N . PHE A 1 136 ? -0.397 9.234 -4.102 1.00 91.31 136 PHE A N 1
ATOM 1085 C CA . PHE A 1 136 ? 0.504 8.703 -3.071 1.00 91.31 136 PHE A CA 1
ATOM 1086 C C . PHE A 1 136 ? 0.437 9.472 -1.739 1.00 91.31 136 PHE A C 1
ATOM 1088 O O . PHE A 1 136 ? 1.169 9.133 -0.812 1.00 91.31 136 PHE A O 1
ATOM 1095 N N . GLY A 1 137 ? -0.402 10.515 -1.644 1.00 87.00 137 GLY A N 1
ATOM 1096 C CA . GLY A 1 137 ? -0.596 11.364 -0.457 1.00 87.00 137 GLY A CA 1
ATOM 1097 C C . GLY A 1 137 ? 0.653 12.157 -0.051 1.00 87.00 137 GLY A C 1
ATOM 1098 O O . GLY A 1 137 ? 0.766 13.345 -0.329 1.00 87.00 137 GLY A O 1
ATOM 1099 N N . GLY A 1 138 ? 1.599 11.474 0.588 1.00 88.25 138 GLY A N 1
ATOM 1100 C CA . GLY A 1 138 ? 2.932 11.968 0.949 1.00 88.25 138 GLY A CA 1
ATOM 1101 C C . GLY A 1 138 ? 3.987 10.856 0.997 1.00 88.25 138 GLY A C 1
ATOM 1102 O O . GLY A 1 138 ? 5.106 11.088 1.434 1.00 88.25 138 GLY A O 1
ATOM 1103 N N . ASN A 1 139 ? 3.652 9.647 0.536 1.00 90.50 139 ASN A N 1
ATOM 1104 C CA . ASN A 1 139 ? 4.436 8.428 0.741 1.00 90.50 139 ASN A CA 1
ATOM 1105 C C . ASN A 1 139 ? 5.479 8.165 -0.363 1.00 90.50 139 ASN A C 1
ATOM 1107 O O . ASN A 1 139 ? 5.887 7.027 -0.603 1.00 90.50 139 ASN A O 1
ATOM 1111 N N . ALA A 1 140 ? 5.867 9.209 -1.100 1.00 93.25 140 ALA A N 1
ATOM 1112 C CA . ALA A 1 140 ? 6.737 9.077 -2.264 1.00 93.25 140 ALA A CA 1
ATOM 1113 C C . ALA A 1 140 ? 8.125 8.537 -1.898 1.00 93.25 140 ALA A C 1
ATOM 1115 O O . ALA A 1 140 ? 8.618 7.621 -2.553 1.00 93.25 140 ALA A O 1
ATOM 1116 N N . GLU A 1 141 ? 8.731 9.067 -0.831 1.00 93.06 141 GLU A N 1
ATOM 1117 C CA . GLU A 1 141 ? 10.072 8.670 -0.379 1.00 93.06 141 GLU A CA 1
ATOM 1118 C C . GLU A 1 141 ? 10.161 7.174 -0.059 1.00 93.06 141 GLU A C 1
ATOM 1120 O O . GLU A 1 141 ? 11.200 6.551 -0.273 1.00 93.06 141 GLU A O 1
ATOM 1125 N N . PHE A 1 142 ? 9.058 6.590 0.404 1.00 93.69 142 PHE A N 1
ATOM 1126 C CA . PHE A 1 142 ? 8.976 5.178 0.731 1.00 93.69 142 PHE A CA 1
ATOM 1127 C C . PHE A 1 142 ? 8.671 4.292 -0.482 1.00 93.69 142 PHE A C 1
ATOM 1129 O O . PHE A 1 142 ? 9.302 3.251 -0.671 1.00 93.69 142 PHE A O 1
ATOM 1136 N N . ILE A 1 143 ? 7.704 4.683 -1.321 1.00 95.31 143 ILE A N 1
ATOM 1137 C CA . ILE A 1 143 ? 7.259 3.834 -2.434 1.00 95.31 143 ILE A CA 1
ATOM 1138 C C . ILE A 1 143 ? 8.245 3.833 -3.608 1.00 95.31 143 ILE A C 1
ATOM 1140 O O . ILE A 1 143 ? 8.371 2.825 -4.298 1.00 95.31 143 ILE A O 1
ATOM 1144 N N . VAL A 1 144 ? 8.973 4.930 -3.840 1.00 97.12 144 VAL A N 1
ATOM 1145 C CA . VAL A 1 144 ? 9.894 5.068 -4.981 1.00 97.12 144 VAL A CA 1
ATOM 1146 C C . VAL A 1 144 ? 11.003 3.995 -4.970 1.00 97.12 144 VAL A C 1
ATOM 1148 O O . VAL A 1 144 ? 11.169 3.317 -5.988 1.00 97.12 144 VAL A O 1
ATOM 1151 N N . PRO A 1 145 ? 11.720 3.743 -3.855 1.00 96.75 145 PRO A N 1
ATOM 1152 C CA . PRO A 1 145 ? 12.694 2.649 -3.780 1.00 96.75 145 PRO A CA 1
ATOM 1153 C C . PRO A 1 145 ? 12.085 1.254 -3.988 1.00 96.75 145 PRO A C 1
ATOM 1155 O O . PRO A 1 145 ? 12.713 0.383 -4.602 1.00 96.75 145 PRO A O 1
ATOM 1158 N N . LEU A 1 146 ? 10.859 1.036 -3.499 1.00 96.38 146 LEU A N 1
ATOM 1159 C CA . LEU A 1 146 ? 10.145 -0.229 -3.676 1.00 96.38 146 LEU A CA 1
ATOM 1160 C C . LEU A 1 146 ? 9.776 -0.453 -5.141 1.00 96.38 146 LEU A C 1
ATOM 1162 O O . LEU A 1 146 ? 10.041 -1.530 -5.656 1.00 96.38 146 LEU A O 1
ATOM 1166 N N . LEU A 1 147 ? 9.256 0.567 -5.827 1.00 96.94 147 LEU A N 1
ATOM 1167 C CA . LEU A 1 147 ? 8.963 0.521 -7.263 1.00 96.94 147 LEU A CA 1
ATOM 1168 C C . LEU A 1 147 ? 10.212 0.227 -8.097 1.00 96.94 147 LEU A C 1
ATOM 1170 O O . LEU A 1 147 ? 10.146 -0.595 -9.007 1.00 96.94 147 LEU A O 1
ATOM 1174 N N . SER A 1 148 ? 11.352 0.847 -7.770 1.00 96.88 148 SER A N 1
ATOM 1175 C CA . SER A 1 148 ? 12.621 0.536 -8.441 1.00 96.88 148 SER A CA 1
ATOM 1176 C C . SER A 1 148 ? 12.970 -0.944 -8.292 1.00 96.88 148 SER A C 1
ATOM 1178 O O . SER A 1 148 ? 13.221 -1.617 -9.285 1.00 96.88 148 SER A O 1
ATOM 1180 N N . SER A 1 149 ? 12.910 -1.466 -7.064 1.00 96.31 149 SER A N 1
ATOM 1181 C CA . SER A 1 149 ? 13.215 -2.874 -6.780 1.00 96.31 149 SER A CA 1
ATOM 1182 C C . SER A 1 149 ? 12.220 -3.829 -7.453 1.00 96.31 149 SER A C 1
ATOM 1184 O O . SER A 1 149 ? 12.607 -4.885 -7.942 1.00 96.31 149 SER A O 1
ATOM 1186 N N . ALA A 1 150 ? 10.942 -3.448 -7.503 1.00 95.38 150 ALA A N 1
ATOM 1187 C CA . ALA A 1 150 ? 9.862 -4.218 -8.114 1.00 95.38 150 ALA A CA 1
ATOM 1188 C C . ALA A 1 150 ? 10.015 -4.342 -9.630 1.00 95.38 150 ALA A C 1
ATOM 1190 O O . ALA A 1 150 ? 9.758 -5.399 -10.197 1.00 95.38 150 ALA A O 1
ATOM 1191 N N . ILE A 1 151 ? 10.447 -3.264 -10.285 1.00 95.06 151 ILE A N 1
ATOM 1192 C CA . ILE A 1 151 ? 10.763 -3.275 -11.714 1.00 95.06 151 ILE A CA 1
ATOM 1193 C C . ILE A 1 151 ? 12.027 -4.084 -11.970 1.00 95.06 151 ILE A C 1
ATOM 1195 O O . ILE A 1 151 ? 12.086 -4.814 -12.957 1.00 95.06 151 ILE A O 1
ATOM 1199 N N . ASP A 1 152 ? 13.017 -3.986 -11.084 1.00 93.25 152 ASP A N 1
ATOM 1200 C CA . ASP A 1 152 ? 14.270 -4.712 -11.236 1.00 93.25 152 ASP A CA 1
ATOM 1201 C C . ASP A 1 152 ? 14.107 -6.233 -11.074 1.00 93.25 152 ASP A C 1
ATOM 1203 O O . ASP A 1 152 ? 14.913 -6.970 -11.639 1.00 93.25 152 ASP A O 1
ATOM 1207 N N . ALA A 1 153 ? 13.042 -6.716 -10.428 1.00 90.12 153 ALA A N 1
ATOM 1208 C CA . ALA A 1 153 ? 12.749 -8.142 -10.294 1.00 90.12 153 ALA A CA 1
ATOM 1209 C C . ALA A 1 153 ? 12.555 -8.850 -11.654 1.00 90.12 153 ALA A C 1
ATOM 1211 O O . ALA A 1 153 ? 11.918 -8.325 -12.574 1.00 90.12 153 ALA A O 1
ATOM 1212 N N . ASP A 1 154 ? 13.097 -10.066 -11.771 1.00 77.44 154 ASP A N 1
ATOM 1213 C CA . ASP A 1 154 ? 13.088 -10.860 -13.010 1.00 77.44 154 ASP A CA 1
ATOM 1214 C C . ASP A 1 154 ? 11.682 -11.360 -13.400 1.00 77.44 154 ASP A C 1
ATOM 1216 O O . ASP A 1 154 ? 11.408 -11.598 -14.576 1.00 77.44 154 ASP A O 1
ATOM 1220 N N . ASP A 1 155 ? 10.774 -11.497 -12.431 1.00 80.81 155 ASP A N 1
ATOM 1221 C CA . ASP A 1 155 ? 9.437 -12.086 -12.575 1.00 80.81 155 ASP A CA 1
ATOM 1222 C C . ASP A 1 155 ? 8.303 -11.045 -12.498 1.00 80.81 155 ASP A C 1
ATOM 1224 O O . ASP A 1 155 ? 7.157 -11.360 -12.159 1.00 80.81 155 ASP A O 1
ATOM 1228 N N . VAL A 1 156 ? 8.610 -9.784 -12.820 1.00 84.06 156 VAL A N 1
ATOM 1229 C CA . VAL A 1 156 ? 7.641 -8.683 -12.731 1.00 84.06 156 VAL A CA 1
ATOM 1230 C C . VAL A 1 156 ? 6.368 -8.957 -13.543 1.00 84.06 156 VAL A C 1
ATOM 1232 O O . VAL A 1 156 ? 5.274 -8.637 -13.081 1.00 84.06 156 VAL A O 1
ATOM 1235 N N . GLY A 1 157 ? 6.496 -9.615 -14.700 1.00 84.06 157 GLY A N 1
ATOM 1236 C CA . GLY A 1 157 ? 5.365 -10.067 -15.510 1.00 84.06 157 GLY A CA 1
ATOM 1237 C C . GLY A 1 157 ? 4.367 -8.951 -15.830 1.00 84.06 157 GLY A C 1
ATOM 1238 O O . GLY A 1 157 ? 4.749 -7.812 -16.105 1.00 84.06 157 GLY A O 1
ATOM 1239 N N . ASP A 1 158 ? 3.080 -9.277 -15.755 1.00 81.00 158 ASP A N 1
ATOM 1240 C CA . ASP A 1 158 ? 1.956 -8.365 -15.992 1.00 81.00 158 ASP A CA 1
ATOM 1241 C C . ASP A 1 158 ? 1.832 -7.240 -14.947 1.00 81.00 158 ASP A C 1
ATOM 1243 O O . ASP A 1 158 ? 1.306 -6.166 -15.255 1.00 81.00 158 ASP A O 1
ATOM 1247 N N . ARG A 1 159 ? 2.409 -7.412 -13.750 1.00 89.94 159 ARG A N 1
ATOM 1248 C CA . ARG A 1 159 ? 2.413 -6.390 -12.684 1.00 89.94 159 ARG A CA 1
ATOM 1249 C C . ARG A 1 159 ? 3.109 -5.094 -13.104 1.00 89.94 159 ARG A C 1
ATOM 1251 O O . ARG A 1 159 ? 2.799 -4.035 -12.549 1.00 89.94 159 ARG A O 1
ATOM 1258 N N . ILE A 1 160 ? 3.994 -5.140 -14.108 1.00 92.38 160 ILE A N 1
ATOM 1259 C CA . ILE A 1 160 ? 4.721 -3.960 -14.598 1.00 92.38 160 ILE A CA 1
ATOM 1260 C C . ILE A 1 160 ? 3.786 -2.843 -15.071 1.00 92.38 160 ILE A C 1
ATOM 1262 O O . ILE A 1 160 ? 4.128 -1.669 -14.931 1.00 92.38 160 ILE A O 1
ATOM 1266 N N . GLN A 1 161 ? 2.595 -3.182 -15.577 1.00 92.94 161 GLN A N 1
ATOM 1267 C CA . GLN A 1 161 ? 1.595 -2.193 -15.972 1.00 92.94 161 GLN A CA 1
ATOM 1268 C C . GLN A 1 161 ? 1.189 -1.321 -14.775 1.00 92.94 161 GLN A C 1
ATOM 1270 O O . GLN A 1 161 ? 1.212 -0.092 -14.869 1.00 92.94 161 GLN A O 1
ATOM 1275 N N . GLY A 1 162 ? 0.858 -1.949 -13.642 1.00 94.94 162 GLY A N 1
ATOM 1276 C CA . GLY A 1 162 ? 0.481 -1.248 -12.414 1.00 94.94 162 GLY A CA 1
ATOM 1277 C C . GLY A 1 162 ? 1.622 -0.388 -11.870 1.00 94.94 162 GLY A C 1
ATOM 1278 O O . GLY A 1 162 ? 1.402 0.756 -11.471 1.00 94.94 162 GLY A O 1
ATOM 1279 N N . TYR A 1 163 ? 2.860 -0.889 -11.931 1.00 97.06 163 TYR A N 1
ATOM 1280 C CA . TYR A 1 163 ? 4.045 -0.140 -11.496 1.00 97.06 163 TYR A CA 1
ATOM 1281 C C . TYR A 1 163 ? 4.298 1.087 -12.372 1.00 97.06 163 TYR A C 1
ATOM 1283 O O . TYR A 1 163 ? 4.482 2.187 -11.853 1.00 97.06 163 TYR A O 1
ATOM 1291 N N . CYS A 1 164 ? 4.230 0.938 -13.697 1.00 97.25 164 CYS A N 1
ATOM 1292 C CA . CYS A 1 164 ? 4.380 2.053 -14.631 1.00 97.25 164 CYS A CA 1
ATOM 1293 C C . CYS A 1 164 ? 3.278 3.103 -14.447 1.00 97.25 164 CYS A C 1
ATOM 1295 O O . CYS A 1 164 ? 3.562 4.298 -14.494 1.00 97.25 164 CYS A O 1
ATOM 1297 N N . ALA A 1 165 ? 2.037 2.683 -14.185 1.00 97.44 165 ALA A N 1
ATOM 1298 C CA . ALA A 1 165 ? 0.932 3.600 -13.919 1.00 97.44 165 ALA A CA 1
ATOM 1299 C C . ALA A 1 165 ? 1.128 4.386 -12.607 1.00 97.44 165 ALA A C 1
ATOM 1301 O O . ALA A 1 165 ? 0.896 5.598 -12.574 1.00 97.44 165 ALA A O 1
ATOM 1302 N N . ALA A 1 166 ? 1.612 3.734 -11.545 1.00 97.62 166 ALA A N 1
ATOM 1303 C CA . ALA A 1 166 ? 1.959 4.397 -10.287 1.00 97.62 166 ALA A CA 1
ATOM 1304 C C . ALA A 1 166 ? 3.110 5.402 -10.470 1.00 97.62 166 ALA A C 1
ATOM 1306 O O . ALA A 1 166 ? 3.042 6.527 -9.979 1.00 97.62 166 ALA A O 1
ATOM 1307 N N . ILE A 1 167 ? 4.138 5.031 -11.237 1.00 97.81 167 ILE A N 1
ATOM 1308 C CA . ILE A 1 167 ? 5.263 5.914 -11.578 1.00 97.81 167 ILE A CA 1
ATOM 1309 C C . ILE A 1 167 ? 4.798 7.114 -12.395 1.00 97.81 167 ILE A C 1
ATOM 1311 O O . ILE A 1 167 ? 5.182 8.243 -12.101 1.00 97.81 167 ILE A O 1
ATOM 1315 N N . ALA A 1 168 ? 3.931 6.896 -13.383 1.00 97.12 168 ALA A N 1
ATOM 1316 C CA . ALA A 1 168 ? 3.373 7.983 -14.171 1.00 97.12 168 ALA A CA 1
ATOM 1317 C C . ALA A 1 168 ? 2.587 8.972 -13.297 1.00 97.12 168 ALA A C 1
ATOM 1319 O O . ALA A 1 168 ? 2.636 10.176 -13.544 1.00 97.12 168 ALA A O 1
ATOM 1320 N N . ARG A 1 169 ? 1.912 8.483 -12.246 1.00 96.44 169 ARG A N 1
ATOM 1321 C CA . ARG A 1 169 ? 1.249 9.334 -11.252 1.00 96.44 169 ARG A CA 1
ATOM 1322 C C . ARG A 1 169 ? 2.235 10.102 -10.365 1.00 96.44 169 ARG A C 1
ATOM 1324 O O . ARG A 1 169 ? 1.936 11.234 -10.000 1.00 96.44 169 ARG A O 1
ATOM 1331 N N . LEU A 1 170 ? 3.368 9.501 -10.004 1.00 95.25 170 LEU A N 1
ATOM 1332 C CA . LEU A 1 170 ? 4.432 10.152 -9.227 1.00 95.25 170 LEU A CA 1
ATOM 1333 C C . LEU A 1 170 ? 5.160 11.246 -10.028 1.00 95.25 170 LEU A C 1
ATOM 1335 O O . LEU A 1 170 ? 5.684 12.186 -9.434 1.00 95.25 170 LEU A O 1
ATOM 1339 N N . GLY A 1 171 ? 5.197 11.139 -11.359 1.00 95.69 171 GLY A N 1
ATOM 1340 C CA . GLY A 1 171 ? 5.831 12.132 -12.227 1.00 95.69 171 GLY A CA 1
ATOM 1341 C C . GLY A 1 171 ? 7.324 12.291 -11.929 1.00 95.69 171 GLY A C 1
ATOM 1342 O O . GLY A 1 171 ? 8.038 11.306 -11.728 1.00 95.69 171 GLY A O 1
ATOM 1343 N N . SER A 1 172 ? 7.803 13.535 -11.876 1.00 95.94 172 SER A N 1
ATOM 1344 C CA . SER A 1 172 ? 9.222 13.869 -11.654 1.00 95.94 172 SER A CA 1
ATOM 1345 C C . SER A 1 172 ? 9.792 13.338 -10.328 1.00 95.94 172 SER A C 1
ATOM 1347 O O . SER A 1 172 ? 10.990 13.046 -10.233 1.00 95.94 172 SER A O 1
ATOM 1349 N N . ILE A 1 173 ? 8.935 13.117 -9.325 1.00 95.94 173 ILE A N 1
ATOM 1350 C CA . ILE A 1 173 ? 9.309 12.541 -8.025 1.00 95.94 173 ILE A CA 1
ATOM 1351 C C . ILE A 1 173 ? 9.853 11.112 -8.189 1.00 95.94 173 ILE A C 1
ATOM 1353 O O . ILE A 1 173 ? 10.744 10.698 -7.449 1.00 95.94 173 ILE A O 1
ATOM 1357 N N . ALA A 1 174 ? 9.389 10.371 -9.200 1.00 96.56 174 ALA A N 1
ATOM 1358 C CA . ALA A 1 174 ? 9.879 9.030 -9.510 1.00 96.56 174 ALA A CA 1
ATOM 1359 C C . ALA A 1 174 ? 11.158 9.013 -10.369 1.00 96.56 174 ALA A C 1
ATOM 1361 O O . ALA A 1 174 ? 11.559 7.948 -10.841 1.00 96.56 174 ALA A O 1
ATOM 1362 N N . SER A 1 175 ? 11.848 10.147 -10.546 1.00 96.56 175 SER A N 1
ATOM 1363 C CA . SER A 1 175 ? 13.121 10.201 -11.283 1.00 96.56 175 SER A CA 1
ATOM 1364 C C . SER A 1 175 ? 14.176 9.166 -10.859 1.00 96.56 175 SER A C 1
ATOM 1366 O O . SER A 1 175 ? 14.835 8.640 -11.767 1.00 96.56 175 SER A O 1
ATOM 1368 N N . PRO A 1 176 ? 14.305 8.752 -9.576 1.00 97.25 176 PRO A N 1
ATOM 1369 C CA . PRO A 1 176 ? 15.238 7.688 -9.197 1.00 97.25 176 PRO A CA 1
ATOM 1370 C C . PRO A 1 176 ? 14.943 6.324 -9.846 1.00 97.25 176 PRO A C 1
ATOM 1372 O O . PRO A 1 176 ? 15.855 5.518 -10.005 1.00 97.25 176 PRO A O 1
ATOM 1375 N N . VAL A 1 177 ? 13.699 6.070 -10.275 1.00 97.06 177 VAL A N 1
ATOM 1376 C CA . VAL A 1 177 ? 13.263 4.797 -10.886 1.00 97.06 177 VAL A CA 1
ATOM 1377 C C . VAL A 1 177 ? 13.647 4.707 -12.372 1.00 97.06 177 VAL A C 1
ATOM 1379 O O . VAL A 1 177 ? 13.596 3.632 -12.968 1.00 97.06 177 VAL A O 1
ATOM 1382 N N . SER A 1 178 ? 14.095 5.807 -12.991 1.00 96.19 178 SER A N 1
ATOM 1383 C CA . SER A 1 178 ? 14.417 5.854 -14.429 1.00 96.19 178 SER A CA 1
ATOM 1384 C C . SER A 1 178 ? 15.440 4.797 -14.852 1.00 96.19 178 SER A C 1
ATOM 1386 O O . SER A 1 178 ? 15.324 4.227 -15.934 1.00 96.19 178 SER A O 1
ATOM 1388 N N . GLY A 1 179 ? 16.432 4.512 -14.000 1.00 96.19 179 GLY A N 1
ATOM 1389 C CA . GLY A 1 179 ? 17.439 3.483 -14.266 1.00 96.19 179 GLY A CA 1
ATOM 1390 C C . GLY A 1 179 ? 16.823 2.089 -14.404 1.00 96.19 179 GLY A C 1
ATOM 1391 O O . GLY A 1 179 ? 17.080 1.413 -15.401 1.00 96.19 179 GLY A O 1
ATOM 1392 N N . ALA A 1 180 ? 15.962 1.705 -13.458 1.00 96.31 180 ALA A N 1
ATOM 1393 C CA . ALA A 1 180 ? 15.242 0.432 -13.472 1.00 96.31 180 ALA A CA 1
ATOM 1394 C C . ALA A 1 180 ? 14.323 0.319 -14.699 1.00 96.31 180 ALA A C 1
ATOM 1396 O O . ALA A 1 180 ? 14.341 -0.686 -15.407 1.00 96.31 180 ALA A O 1
ATOM 1397 N N . LEU A 1 181 ? 13.594 1.389 -15.044 1.00 96.31 181 LEU A N 1
ATOM 1398 C CA . LEU A 1 181 ? 12.754 1.429 -16.250 1.00 96.31 181 LEU A CA 1
ATOM 1399 C C . LEU A 1 181 ? 13.564 1.248 -17.536 1.00 96.31 181 LEU A C 1
ATOM 1401 O O . LEU A 1 181 ? 13.157 0.494 -18.416 1.00 96.31 181 LEU A O 1
ATOM 1405 N N . MET A 1 182 ? 14.721 1.903 -17.652 1.00 95.19 182 MET A N 1
ATOM 1406 C CA . MET A 1 182 ? 15.591 1.756 -18.822 1.00 95.19 182 MET A CA 1
ATOM 1407 C C . MET A 1 182 ? 16.157 0.340 -18.941 1.00 95.19 182 MET A C 1
ATOM 1409 O O . MET A 1 182 ? 16.281 -0.176 -20.051 1.00 95.19 182 MET A O 1
ATOM 1413 N N . GLN A 1 183 ? 16.475 -0.310 -17.821 1.00 93.56 183 GLN A N 1
ATOM 1414 C CA . GLN A 1 183 ? 16.879 -1.715 -17.823 1.00 93.56 183 GLN A CA 1
ATOM 1415 C C . GLN A 1 183 ? 15.715 -2.624 -18.227 1.00 93.56 183 GLN A C 1
ATOM 1417 O O . GLN A 1 183 ? 15.881 -3.454 -19.118 1.00 93.56 183 GLN A O 1
ATOM 1422 N N . ALA A 1 184 ? 14.530 -2.420 -17.646 1.00 92.75 184 ALA A N 1
ATOM 1423 C CA . ALA A 1 184 ? 13.311 -3.155 -17.972 1.00 92.75 184 ALA A CA 1
ATOM 1424 C C . ALA A 1 184 ? 12.922 -3.017 -19.452 1.00 92.75 184 ALA A C 1
ATOM 1426 O O . ALA A 1 184 ? 12.540 -3.994 -20.093 1.00 92.75 184 ALA A O 1
ATOM 1427 N N . ARG A 1 185 ? 13.110 -1.833 -20.041 1.00 92.81 185 ARG A N 1
ATOM 1428 C CA . ARG A 1 185 ? 12.880 -1.573 -21.469 1.00 92.81 185 ARG A CA 1
ATOM 1429 C C . ARG A 1 185 ? 13.720 -2.461 -22.388 1.00 92.81 185 ARG A C 1
ATOM 1431 O O . ARG A 1 185 ? 13.290 -2.773 -23.491 1.00 92.81 185 ARG A O 1
ATOM 1438 N N . ASN A 1 186 ? 14.909 -2.863 -21.942 1.00 90.94 186 ASN A N 1
ATOM 1439 C CA . ASN A 1 186 ? 15.824 -3.712 -22.708 1.00 90.94 186 ASN A CA 1
ATOM 1440 C C . ASN A 1 186 ? 15.614 -5.214 -22.446 1.00 90.94 186 ASN A C 1
ATOM 1442 O O . ASN A 1 186 ? 16.380 -6.033 -22.957 1.00 90.94 186 ASN A O 1
ATOM 1446 N N . ARG A 1 187 ? 14.615 -5.589 -21.637 1.00 89.31 187 ARG A N 1
ATOM 1447 C CA . ARG A 1 187 ? 14.282 -6.989 -21.367 1.00 89.31 187 ARG A CA 1
ATOM 1448 C C . ARG A 1 187 ? 13.462 -7.599 -22.493 1.00 89.31 187 ARG A C 1
ATOM 1450 O O . ARG A 1 187 ? 12.789 -6.929 -23.270 1.00 89.31 187 ARG A O 1
ATOM 1457 N N . ASN A 1 188 ? 13.512 -8.918 -22.512 1.00 85.38 188 ASN A N 1
ATOM 1458 C CA . ASN A 1 188 ? 12.764 -9.772 -23.408 1.00 85.38 188 ASN A CA 1
ATOM 1459 C C . ASN A 1 188 ? 11.434 -10.176 -22.746 1.00 85.38 188 ASN A C 1
ATOM 1461 O O . ASN A 1 188 ? 11.429 -10.970 -21.806 1.00 85.38 188 ASN A O 1
ATOM 1465 N N . TRP A 1 189 ? 10.318 -9.627 -23.230 1.00 84.38 189 TRP A N 1
ATOM 1466 C CA . TRP A 1 189 ? 8.985 -9.794 -22.638 1.00 84.38 189 TRP A CA 1
ATOM 1467 C C . TRP A 1 189 ? 8.166 -10.868 -23.364 1.00 84.38 189 TRP A C 1
ATOM 1469 O O . TRP A 1 189 ? 7.876 -10.718 -24.549 1.00 84.38 189 TRP A O 1
ATOM 1479 N N . HIS A 1 190 ? 7.786 -11.948 -22.666 1.00 75.81 190 HIS A N 1
ATOM 1480 C CA . HIS A 1 190 ? 7.152 -13.121 -23.295 1.00 75.81 190 HIS A CA 1
ATOM 1481 C C . HIS A 1 190 ? 6.110 -13.853 -22.419 1.00 75.81 190 HIS A C 1
ATOM 1483 O O . HIS A 1 190 ? 6.076 -15.082 -22.411 1.00 75.81 190 HIS A O 1
ATOM 1489 N N . TRP A 1 191 ? 5.280 -13.158 -21.638 1.00 72.44 191 TRP A N 1
ATOM 1490 C CA . TRP A 1 191 ? 4.428 -13.845 -20.650 1.00 72.44 191 TRP A CA 1
ATOM 1491 C C . TRP A 1 191 ? 3.044 -14.290 -21.154 1.00 72.44 191 TRP A C 1
ATOM 1493 O O . TRP A 1 191 ? 2.371 -15.034 -20.442 1.00 72.44 191 TRP A O 1
ATOM 1503 N N . TYR A 1 192 ? 2.602 -13.876 -22.352 1.00 67.31 192 TYR A N 1
ATOM 1504 C CA . TYR A 1 192 ? 1.408 -14.436 -23.005 1.00 67.31 192 TYR A CA 1
ATOM 1505 C C . TYR A 1 192 ? 1.470 -14.361 -24.541 1.00 67.31 192 TYR A C 1
ATOM 1507 O O . TYR A 1 192 ? 2.195 -13.543 -25.112 1.00 67.31 192 TYR A O 1
ATOM 1515 N N . GLU A 1 193 ? 0.719 -15.234 -25.221 1.00 61.28 193 GLU A N 1
ATOM 1516 C CA . GLU A 1 193 ? 0.673 -15.302 -26.687 1.00 61.28 193 GLU A CA 1
ATOM 1517 C C . GLU A 1 193 ? -0.397 -14.361 -27.286 1.00 61.28 193 GLU A C 1
ATOM 1519 O O . GLU A 1 193 ? -1.525 -14.328 -26.786 1.00 61.28 193 GLU A O 1
ATOM 1524 N N . PRO A 1 194 ? -0.110 -13.646 -28.396 1.00 71.75 194 PRO A N 1
ATOM 1525 C CA . PRO A 1 194 ? 1.145 -13.640 -29.149 1.00 71.75 194 PRO A CA 1
ATOM 1526 C C . PRO A 1 194 ? 2.231 -12.744 -28.499 1.00 71.75 194 PRO A C 1
ATOM 1528 O O . PRO A 1 194 ? 1.939 -11.595 -28.151 1.00 71.75 194 PRO A O 1
ATOM 1531 N N . PRO A 1 195 ? 3.499 -13.202 -28.412 1.00 68.50 195 PRO A N 1
ATOM 1532 C CA . PRO A 1 195 ? 4.563 -12.497 -27.680 1.00 68.50 195 PRO A CA 1
ATOM 1533 C C . PRO A 1 195 ? 4.865 -11.073 -28.173 1.00 68.50 195 PRO A C 1
ATOM 1535 O O . PRO A 1 195 ? 5.216 -10.197 -27.388 1.00 68.50 195 PRO A O 1
ATOM 1538 N N . GLU A 1 196 ? 4.700 -10.812 -29.470 1.00 67.81 196 GLU A N 1
ATOM 1539 C CA . GLU A 1 196 ? 4.970 -9.500 -30.078 1.00 67.81 196 GLU A CA 1
ATOM 1540 C C . GLU A 1 196 ? 4.036 -8.405 -29.547 1.00 67.81 196 GLU A C 1
ATOM 1542 O O . GLU A 1 196 ? 4.452 -7.266 -29.328 1.00 67.81 196 GLU A O 1
ATOM 1547 N N . ARG A 1 197 ? 2.771 -8.760 -29.294 1.00 70.19 197 ARG A N 1
ATOM 1548 C CA . ARG A 1 197 ? 1.781 -7.840 -28.730 1.00 70.19 197 ARG A CA 1
ATOM 1549 C C . ARG A 1 197 ? 2.098 -7.528 -27.272 1.00 70.19 197 ARG A C 1
ATOM 1551 O O . ARG A 1 197 ? 2.044 -6.367 -26.879 1.00 70.19 197 ARG A O 1
ATOM 1558 N N . CYS A 1 198 ? 2.496 -8.553 -26.522 1.00 74.12 198 CYS A N 1
ATOM 1559 C CA . CYS A 1 198 ? 2.962 -8.413 -25.150 1.00 74.12 198 CYS A CA 1
ATOM 1560 C C . CYS A 1 198 ? 4.138 -7.427 -25.080 1.00 74.12 198 CYS A C 1
ATOM 1562 O O . CYS A 1 198 ? 4.066 -6.441 -24.357 1.00 74.12 198 CYS A O 1
ATOM 1564 N N . ALA A 1 199 ? 5.192 -7.620 -25.876 1.00 83.00 199 ALA A N 1
ATOM 1565 C CA . ALA A 1 199 ? 6.353 -6.730 -25.851 1.00 83.00 199 ALA A CA 1
ATOM 1566 C C . ALA A 1 199 ? 5.994 -5.269 -26.186 1.00 83.00 199 ALA A C 1
ATOM 1568 O O . ALA A 1 199 ? 6.441 -4.353 -25.495 1.00 83.00 199 ALA A O 1
ATOM 1569 N N . ALA A 1 200 ? 5.159 -5.038 -27.204 1.00 85.81 200 ALA A N 1
ATOM 1570 C CA . ALA A 1 200 ? 4.750 -3.690 -27.596 1.00 85.81 200 ALA A CA 1
ATOM 1571 C C . ALA A 1 200 ? 3.934 -2.969 -26.507 1.00 85.81 200 ALA A C 1
ATOM 1573 O O . ALA A 1 200 ? 4.169 -1.787 -26.250 1.00 85.81 200 ALA A O 1
ATOM 1574 N N . GLU A 1 201 ? 3.003 -3.669 -25.852 1.00 88.19 201 GLU A N 1
ATOM 1575 C CA . GLU A 1 201 ? 2.187 -3.112 -24.764 1.00 88.19 201 GLU A CA 1
ATOM 1576 C C . GLU A 1 201 ? 3.067 -2.663 -23.586 1.00 88.19 201 GLU A C 1
ATOM 1578 O O . GLU A 1 201 ? 2.908 -1.555 -23.070 1.00 88.19 201 GLU A O 1
ATOM 1583 N N . ILE A 1 202 ? 4.068 -3.465 -23.223 1.00 89.94 202 ILE A N 1
ATOM 1584 C CA . ILE A 1 202 ? 4.949 -3.178 -22.083 1.00 89.94 202 ILE A CA 1
ATOM 1585 C C . ILE A 1 202 ? 5.916 -2.053 -22.335 1.00 89.94 202 ILE A C 1
ATOM 1587 O O . ILE A 1 202 ? 6.072 -1.179 -21.482 1.00 89.94 202 ILE A O 1
ATOM 1591 N N . LEU A 1 203 ? 6.517 -2.030 -23.519 1.00 92.38 203 LEU A N 1
ATOM 1592 C CA . LEU A 1 203 ? 7.317 -0.889 -23.933 1.00 92.38 203 LEU A CA 1
ATOM 1593 C C . LEU A 1 203 ? 6.470 0.388 -23.925 1.00 92.38 203 LEU A C 1
ATOM 1595 O O . LEU A 1 203 ? 6.947 1.419 -23.464 1.00 92.38 203 LEU A O 1
ATOM 1599 N N . GLY A 1 204 ? 5.195 0.304 -24.322 1.00 94.31 204 GLY A N 1
ATOM 1600 C CA . GLY A 1 204 ? 4.243 1.407 -24.214 1.00 94.31 204 GLY A CA 1
ATOM 1601 C C . GLY A 1 204 ? 4.068 1.926 -22.782 1.00 94.31 204 GLY A C 1
ATOM 1602 O O . GLY A 1 204 ? 4.145 3.135 -22.564 1.00 94.31 204 GLY A O 1
ATOM 1603 N N . TYR A 1 205 ? 3.877 1.041 -21.799 1.00 95.44 205 TYR A N 1
ATOM 1604 C CA . TYR A 1 205 ? 3.760 1.445 -20.391 1.00 95.44 205 TYR A CA 1
ATOM 1605 C C . TYR A 1 205 ? 5.060 2.040 -19.838 1.00 95.44 205 TYR A C 1
ATOM 1607 O O . TYR A 1 205 ? 5.024 3.081 -19.176 1.00 95.44 205 TYR A O 1
ATOM 1615 N N . ILE A 1 206 ? 6.206 1.425 -20.143 1.00 96.12 206 ILE A N 1
ATOM 1616 C CA . ILE A 1 206 ? 7.525 1.907 -19.711 1.00 96.12 206 ILE A CA 1
ATOM 1617 C C . ILE A 1 206 ? 7.813 3.290 -20.306 1.00 96.12 206 ILE A C 1
ATOM 1619 O O . ILE A 1 206 ? 8.215 4.203 -19.583 1.00 96.12 206 ILE A O 1
ATOM 1623 N N . ASP A 1 207 ? 7.568 3.477 -21.603 1.00 96.56 207 ASP A N 1
ATOM 1624 C CA . ASP A 1 207 ? 7.802 4.748 -22.289 1.00 96.56 207 ASP A CA 1
ATOM 1625 C C . ASP A 1 207 ? 6.886 5.852 -21.730 1.00 96.56 207 ASP A C 1
ATOM 1627 O O . ASP A 1 207 ? 7.337 6.978 -21.516 1.00 96.56 207 ASP A O 1
ATOM 1631 N N . GLN A 1 208 ? 5.624 5.546 -21.406 1.00 96.44 208 GLN A N 1
ATOM 1632 C CA . GLN A 1 208 ? 4.721 6.496 -20.741 1.00 96.44 208 GLN A CA 1
ATOM 1633 C C . GLN A 1 208 ? 5.221 6.910 -19.352 1.00 96.44 208 GLN A C 1
ATOM 1635 O O . GLN A 1 208 ? 5.190 8.100 -19.026 1.00 96.44 208 GLN A O 1
ATOM 1640 N N . ALA A 1 209 ? 5.706 5.957 -18.553 1.00 97.31 209 ALA A N 1
ATOM 1641 C CA . ALA A 1 209 ? 6.284 6.234 -17.241 1.00 97.31 209 ALA A CA 1
ATOM 1642 C C . ALA A 1 209 ? 7.536 7.123 -17.353 1.00 97.31 209 ALA A C 1
ATOM 1644 O O . ALA A 1 209 ? 7.648 8.127 -16.650 1.00 97.31 209 ALA A O 1
ATOM 1645 N N . LEU A 1 210 ? 8.436 6.826 -18.298 1.00 97.44 210 LEU A N 1
ATOM 1646 C CA . LEU A 1 210 ? 9.622 7.644 -18.577 1.00 97.44 210 LEU A CA 1
ATOM 1647 C C . LEU A 1 210 ? 9.256 9.058 -19.051 1.00 97.44 210 LEU A C 1
ATOM 1649 O O . LEU A 1 210 ? 9.887 10.032 -18.639 1.00 97.44 210 LEU A O 1
ATOM 1653 N N . ILE A 1 211 ? 8.233 9.204 -19.896 1.00 96.94 211 ILE A N 1
ATOM 1654 C CA . ILE A 1 211 ? 7.739 10.520 -20.325 1.00 96.94 211 ILE A CA 1
ATOM 1655 C C . ILE A 1 211 ? 7.205 11.309 -19.127 1.00 96.94 211 ILE A C 1
ATOM 1657 O O . ILE A 1 211 ? 7.491 12.498 -19.013 1.00 96.94 211 ILE A O 1
ATOM 1661 N N . ALA A 1 212 ? 6.438 10.672 -18.240 1.00 96.12 212 ALA A N 1
ATOM 1662 C CA . ALA A 1 212 ? 5.876 11.324 -17.062 1.00 96.12 212 ALA A CA 1
ATOM 1663 C C . ALA A 1 212 ? 6.960 11.815 -16.090 1.00 96.12 212 ALA A C 1
ATOM 1665 O O . ALA A 1 212 ? 6.849 12.926 -15.584 1.00 96.12 212 ALA A O 1
ATOM 1666 N N . ILE A 1 213 ? 8.033 11.041 -15.897 1.00 96.38 213 ILE A N 1
ATOM 1667 C CA . ILE A 1 213 ? 9.195 11.451 -15.093 1.00 96.38 213 ILE A CA 1
ATOM 1668 C C . ILE A 1 213 ? 9.865 12.711 -15.663 1.00 96.38 213 ILE A C 1
ATOM 1670 O O . ILE A 1 213 ? 10.280 13.589 -14.911 1.00 96.38 213 ILE A O 1
ATOM 1674 N N . ASN A 1 214 ? 9.980 12.804 -16.991 1.00 92.12 214 ASN A N 1
ATOM 1675 C CA . ASN A 1 214 ? 10.696 13.891 -17.667 1.00 92.12 214 ASN A CA 1
ATOM 1676 C C . ASN A 1 214 ? 9.851 15.152 -17.905 1.00 92.12 214 ASN A C 1
ATOM 1678 O O . ASN A 1 214 ? 10.372 16.157 -18.392 1.00 92.12 214 ASN A O 1
ATOM 1682 N N . LYS A 1 215 ? 8.552 15.124 -17.594 1.00 86.88 215 LYS A N 1
ATOM 1683 C CA . LYS A 1 215 ? 7.732 16.335 -17.599 1.00 86.88 215 LYS A CA 1
ATOM 1684 C C . LYS A 1 215 ? 8.074 17.149 -16.354 1.00 86.88 215 LYS A C 1
ATOM 1686 O O . LYS A 1 215 ? 7.698 16.777 -15.248 1.00 86.88 215 LYS A O 1
ATOM 1691 N N . SER A 1 216 ? 8.782 18.260 -16.541 1.00 54.69 216 SER A N 1
ATOM 1692 C CA . SER A 1 216 ? 8.860 19.306 -15.522 1.00 54.69 216 SER A CA 1
ATOM 1693 C C . SER A 1 216 ? 7.447 19.824 -15.252 1.00 54.69 216 SER A C 1
ATOM 1695 O O . SER A 1 216 ? 6.742 20.162 -16.208 1.00 54.69 216 SER A O 1
ATOM 1697 N N . ASP A 1 217 ? 7.035 19.875 -13.984 1.00 56.03 217 ASP A N 1
ATOM 1698 C CA . ASP A 1 217 ? 5.815 20.596 -13.617 1.00 56.03 217 ASP A CA 1
ATOM 1699 C C . ASP A 1 217 ? 5.968 22.067 -14.059 1.00 56.03 217 ASP A C 1
ATOM 1701 O O . ASP A 1 217 ? 7.034 22.651 -13.826 1.00 56.03 217 ASP A O 1
ATOM 1705 N N . PRO A 1 218 ? 4.979 22.638 -14.773 1.00 43.19 218 PRO A N 1
ATOM 1706 C CA . PRO A 1 218 ? 5.013 24.028 -15.222 1.00 43.19 218 PRO A CA 1
ATOM 1707 C C . PRO A 1 218 ? 4.987 25.038 -14.069 1.00 43.19 218 PRO A C 1
ATOM 1709 O O . PRO A 1 218 ? 4.359 24.751 -13.024 1.00 43.19 218 PRO A O 1
#

Foldseek 3Di:
DALVVLLVLLCLLLVNDPNHDCLALVNCVVVPDAGDVVNLLSNLLSLQNNLQVLLPDPDDDCSNVVSLCSSLVLLCQAQADCNHVCNVVVNDDPVSNVVSVLSSVLSVQLNVCSNVNHHSLCSCLSVLLVCLVPNNNPNLVPVLVSLLVLLQDPPNAPSLLSSLSNLLSCFLSSVVSLVSLVVSLPDQHAPDPPSVVRNVVNNVSSVSSVVRNPDDDD

Organism: NCBI:txid124

Radius of gyration: 18.48 Å; chains: 1; bounding box: 44×44×55 Å

Secondary structure (DSSP, 8-state):
--HHHHHHHHHHHTT-STT--TTSTTTTBTTB----HHHHHHHHHHHHHHHHHHHH-SS--HHHHHHHHHHHHHHIIIIISTTSHHHHTT-S-HHHHHHHHHHHHHHHHHHHHHHTT--TTTTTHHHHHHHHHH--TT-HHHHHHHHHHHHHSTT-GGGHHHHHHHHHHHGGGGGGGHHHHHHHHTS---SSSSHHHHHHHHHHHHHHHHHHHH----